Protein AF-M7BVD0-F1 (afdb_monomer)

pLDDT: mean 77.74, std 16.57, range [36.44, 95.94]

Foldseek 3Di:
DDDPPDDADALRKDKDKDAAAQPDQKDWDFDDDPPAWTPWTWIQGCHPPNDHQWIWIWIGHRNDIDDTDIHNPRPDDHGDMDIDIDDDPDDDDDQLQAFAQDPNDTAGAQRWAQPDQFSQKIWGTPSNSNYIDIDGDHADPQWGFDADPNGTDTHGNDDFDWDDDWAQWTADSVGDIDHDQDQAKDFRDWDPDPPPPDWTKTKIWGWHDPPDSPGIGTQKIWIQTPQKIWMDGPVDHPDIDIDRDPPPPPDDDDDDDD

Mean predicted aligned error: 16.85 Å

InterPro domains:
  IPR001079 Galectin, carbohydrate recognition domain [PF00337] (7-87)
  IPR001079 Galectin, carbohydrate recognition domain [PS51304] (1-142)
  IPR001079 Galectin, carbohydrate recognition domain [SM00276] (2-114)
  IPR001079 Galectin, carbohydrate recognition domain [SM00908] (4-234)
  IPR001079 Galectin, carbohydrate recognition domain [cd00070] (8-80)
  IPR001846 von Willebrand factor, type D domain [PF00094] (162-235)
  IPR001846 von Willebrand factor, type D domain [PS51233] (160-258)
  IPR013320 Concanavalin A-like lectin/glucanase domain superfamily [SSF49899] (5-83)
  IPR025615 TILa domain [PF12714] (99-155)
  IPR052424 Kielin/Chordin-like & BMP-binding Regulator [PTHR46698] (80-244)

Radius of gyration: 31.7 Å; Cα contacts (8 Å, |Δi|>4): 476; chains: 1; bounding box: 75×39×84 Å

Secondary structure (DSSP, 8-state):
----S----TT----EEEEPPTT-SB--EEEEETTTEEEEEEEEEEEETTEEEEEEEEEEETTEE-PPEEE------TTSEEEE----TTS---GGG--EEETTEEE-TT-EEESSTTS-EEEEEETTTTEEEEEE--PPTTEEEEEETTEEEEEES-----EE-STTEEE-TT--EEE----SEEEEEE-----TTSPPEEEEEEEEE-SSTT-EEEEEEEEEETTEEEEEESSSTT--EEEEPP-------PPPP-

Structure (mmCIF, N/CA/C/O backbone):
data_AF-M7BVD0-F1
#
_entry.id   AF-M7BVD0-F1
#
loop_
_atom_site.group_PDB
_atom_site.id
_atom_site.type_symbol
_atom_site.label_atom_id
_atom_site.label_alt_id
_atom_site.label_comp_id
_atom_site.label_asym_id
_atom_site.label_entity_id
_atom_site.label_seq_id
_atom_site.pdbx_PDB_ins_code
_atom_site.Cartn_x
_atom_site.Cartn_y
_atom_site.Cartn_z
_atom_site.occupancy
_atom_site.B_iso_or_equiv
_atom_site.auth_seq_id
_atom_site.auth_comp_id
_atom_site.auth_asym_id
_atom_site.auth_atom_id
_atom_site.pdbx_PDB_model_num
ATOM 1 N N . MET A 1 1 ? -22.684 4.299 37.739 1.00 50.03 1 MET A N 1
ATOM 2 C CA . MET A 1 1 ? -23.005 5.537 36.995 1.00 50.03 1 MET A CA 1
ATOM 3 C C . MET A 1 1 ? -23.770 5.135 35.745 1.00 50.03 1 MET A C 1
ATOM 5 O O . MET A 1 1 ? -23.318 4.219 35.076 1.00 50.03 1 MET A O 1
ATOM 9 N N . VAL A 1 2 ? -24.920 5.749 35.460 1.00 53.03 2 VAL A N 1
ATOM 10 C CA . VAL A 1 2 ? -25.692 5.487 34.233 1.00 53.03 2 VAL A CA 1
ATOM 11 C C . VAL A 1 2 ? -25.740 6.791 33.448 1.00 53.03 2 VAL A C 1
ATOM 13 O O . VAL A 1 2 ? -26.316 7.767 33.919 1.00 53.03 2 VAL A O 1
ATOM 16 N N . LEU A 1 3 ? -25.091 6.819 32.286 1.00 56.62 3 LEU A N 1
ATOM 17 C CA . LEU A 1 3 ? -25.140 7.951 31.363 1.00 56.62 3 LEU A CA 1
ATOM 18 C C . LEU A 1 3 ? -26.261 7.687 30.356 1.00 56.62 3 LEU A C 1
ATOM 20 O O . LEU A 1 3 ? -26.253 6.667 29.673 1.00 56.62 3 LEU A O 1
ATOM 24 N N . THR A 1 4 ? -27.237 8.588 30.282 1.00 52.66 4 THR A N 1
ATOM 25 C CA . THR A 1 4 ? -28.339 8.518 29.312 1.00 52.66 4 THR A CA 1
ATOM 26 C C . THR A 1 4 ? -28.227 9.682 28.329 1.00 52.66 4 THR A C 1
ATOM 28 O O . THR A 1 4 ? -27.672 10.725 28.666 1.00 52.66 4 THR A O 1
ATOM 31 N N . HIS A 1 5 ? -28.728 9.502 27.102 1.00 53.62 5 HIS A N 1
ATOM 32 C CA . HIS A 1 5 ? -28.742 10.534 26.050 1.00 53.62 5 HIS A CA 1
ATOM 33 C C . HIS A 1 5 ? -27.364 11.012 25.551 1.00 53.62 5 HIS A C 1
ATOM 35 O O . HIS A 1 5 ? -27.245 12.123 25.034 1.00 53.62 5 HIS A O 1
ATOM 41 N N . LEU A 1 6 ? -26.330 10.170 25.655 1.00 59.91 6 LEU A N 1
ATOM 42 C CA . LEU A 1 6 ? -25.025 10.444 25.056 1.00 59.91 6 LEU A CA 1
ATOM 43 C C . LEU A 1 6 ? -25.161 10.426 23.520 1.00 59.91 6 LEU A C 1
ATOM 45 O O . LEU A 1 6 ? -25.516 9.399 22.943 1.00 59.91 6 LEU A O 1
ATOM 49 N N . LYS A 1 7 ? -24.918 11.562 22.859 1.00 54.56 7 LYS A N 1
ATOM 50 C CA . LYS A 1 7 ? -24.787 11.627 21.397 1.00 54.56 7 LYS A CA 1
ATOM 51 C C . LYS A 1 7 ? -23.318 11.423 21.060 1.00 54.56 7 LYS A C 1
ATOM 53 O O . LYS A 1 7 ? -22.516 12.284 21.390 1.00 54.56 7 LYS A O 1
ATOM 58 N N . VAL A 1 8 ? -23.005 10.286 20.454 1.00 56.09 8 VAL A N 1
ATOM 59 C CA . VAL A 1 8 ? -21.649 9.896 20.057 1.00 56.09 8 VAL A CA 1
ATOM 60 C C . VAL A 1 8 ? -21.649 9.817 18.540 1.00 56.09 8 VAL A C 1
ATOM 62 O O . VAL A 1 8 ? -22.473 9.104 17.963 1.00 56.09 8 VAL A O 1
ATOM 65 N N . GLN A 1 9 ? -20.801 10.610 17.900 1.00 45.94 9 GLN A N 1
ATOM 66 C CA . GLN A 1 9 ? -20.593 10.579 16.454 1.00 45.94 9 GLN A CA 1
ATOM 67 C C . GLN A 1 9 ? -19.666 9.405 16.091 1.00 45.94 9 GLN A C 1
ATOM 69 O O . GLN A 1 9 ? -18.840 8.996 16.912 1.00 45.94 9 GLN A O 1
ATOM 74 N N . PRO A 1 10 ? -19.746 8.866 14.863 1.00 43.84 10 PRO A N 1
ATOM 75 C CA . PRO A 1 10 ? -18.725 7.951 14.356 1.00 43.84 10 PRO A CA 1
ATOM 76 C C . PRO A 1 10 ? -17.313 8.541 14.527 1.00 43.84 10 PRO A C 1
ATOM 78 O O . PRO A 1 10 ? -17.084 9.706 14.205 1.00 43.84 10 PRO A O 1
ATOM 81 N N . GLY A 1 11 ? -16.382 7.750 15.070 1.00 45.44 11 GLY A N 1
ATOM 82 C CA . GLY A 1 11 ? -15.005 8.173 15.364 1.00 45.44 11 GLY A CA 1
ATOM 83 C C . GLY A 1 11 ? -14.789 8.839 16.732 1.00 45.44 11 GLY A C 1
ATOM 84 O O . GLY A 1 11 ? -13.644 9.047 17.129 1.00 45.44 11 GLY A O 1
ATOM 85 N N . GLU A 1 12 ? -15.847 9.143 17.491 1.00 47.94 12 GLU A N 1
ATOM 86 C CA . GLU A 1 12 ? -15.714 9.611 18.875 1.00 47.94 12 GLU A CA 1
ATOM 87 C C . GLU A 1 12 ? -15.519 8.433 19.841 1.00 47.94 12 GLU A C 1
ATOM 89 O O . GLU A 1 12 ? -16.189 7.404 19.750 1.00 47.94 12 GLU A O 1
ATOM 94 N N . SER A 1 13 ? -14.606 8.590 20.804 1.00 52.94 13 SER A N 1
ATOM 95 C CA . SER A 1 13 ? -14.351 7.574 21.825 1.00 52.94 13 SER A CA 1
ATOM 96 C C . SER A 1 13 ? -15.097 7.887 23.118 1.00 52.94 13 SER A C 1
ATOM 98 O O . SER A 1 13 ? -15.116 9.016 23.610 1.00 52.94 13 SER A O 1
ATOM 100 N N . ILE A 1 14 ? -15.687 6.852 23.713 1.00 62.31 14 ILE A N 1
ATOM 101 C CA . ILE A 1 14 ? -16.220 6.920 25.071 1.00 62.31 14 ILE A CA 1
ATOM 102 C C . ILE A 1 14 ? -15.170 6.305 25.983 1.00 62.31 14 ILE A C 1
ATOM 104 O O . ILE A 1 14 ? -14.957 5.095 25.972 1.00 62.31 14 ILE A O 1
ATOM 108 N N . THR A 1 15 ? -14.506 7.148 26.769 1.00 60.41 15 THR A N 1
ATOM 109 C CA . THR A 1 15 ? -13.553 6.687 27.780 1.00 60.41 15 THR A CA 1
ATOM 110 C C . THR A 1 15 ? -14.260 6.564 29.120 1.00 60.41 15 THR A C 1
ATOM 112 O O . THR A 1 15 ? -14.748 7.553 29.670 1.00 60.41 15 THR A O 1
ATOM 115 N N . VAL A 1 16 ? -14.273 5.355 29.676 1.00 68.38 16 VAL A N 1
ATOM 116 C CA . VAL A 1 16 ? -14.745 5.118 31.041 1.00 68.38 16 VAL A CA 1
ATOM 117 C C . VAL A 1 16 ? -13.528 4.959 31.940 1.00 68.38 16 VAL A C 1
ATOM 119 O O . VAL A 1 16 ? -12.723 4.051 31.747 1.00 68.38 16 VAL A O 1
ATOM 122 N N . LYS A 1 17 ? -13.389 5.865 32.911 1.00 62.81 17 LYS A N 1
ATOM 123 C CA . LYS A 1 17 ? -12.382 5.776 33.972 1.00 62.81 17 LYS A CA 1
ATOM 124 C C . LYS A 1 17 ? -13.073 5.439 35.278 1.00 62.81 17 LYS A C 1
ATOM 126 O O . LYS A 1 17 ? -14.081 6.054 35.628 1.00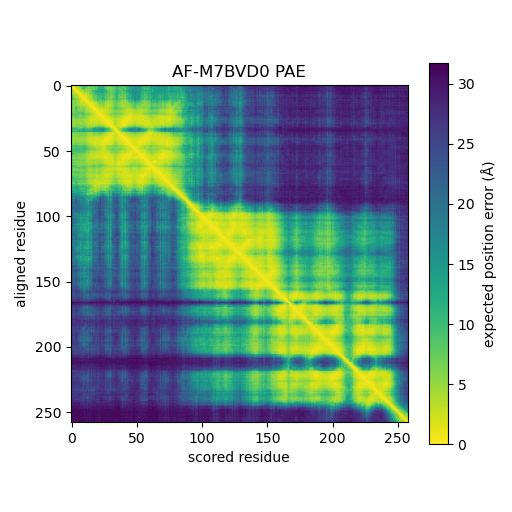 62.81 17 LYS A O 1
ATOM 131 N N . GLY A 1 18 ? -12.521 4.477 35.995 1.00 69.69 18 GLY A N 1
ATOM 132 C CA . GLY A 1 18 ? -13.020 4.093 37.301 1.00 69.69 18 GLY A CA 1
ATOM 133 C C . GLY A 1 18 ? -12.003 3.263 38.060 1.00 69.69 18 GLY A C 1
ATOM 134 O O . GLY A 1 18 ? -11.111 2.654 37.473 1.00 69.69 18 GLY A O 1
ATOM 135 N N . MET A 1 19 ? -12.173 3.238 39.376 1.00 74.19 19 MET A N 1
ATOM 136 C CA . MET A 1 19 ? -11.407 2.379 40.264 1.00 74.19 19 MET A CA 1
ATOM 137 C C . MET A 1 19 ? -12.165 1.071 40.462 1.00 74.19 19 MET A C 1
ATOM 139 O O . MET A 1 19 ? -13.349 1.077 40.813 1.00 74.19 19 MET A O 1
ATOM 143 N N . VAL A 1 20 ? -11.479 -0.050 40.263 1.00 80.38 20 VAL A N 1
ATOM 144 C CA . VAL A 1 20 ? -12.009 -1.356 40.657 1.00 80.38 20 VAL A CA 1
ATOM 145 C C . VAL A 1 20 ? -11.863 -1.489 42.171 1.00 80.38 20 VAL A C 1
ATOM 147 O O . VAL A 1 20 ? -10.761 -1.351 42.700 1.00 80.38 20 VAL A O 1
ATOM 150 N N . LEU A 1 21 ? -12.962 -1.766 42.874 1.00 79.50 21 LEU A N 1
ATOM 151 C CA . LEU A 1 21 ? -12.921 -2.002 44.320 1.00 79.50 21 LEU A CA 1
ATOM 152 C C . LEU A 1 21 ? -12.054 -3.229 44.651 1.00 79.50 21 LEU A C 1
ATOM 154 O O . LEU A 1 21 ? -12.018 -4.194 43.890 1.00 79.50 21 LEU A O 1
ATOM 158 N N . LEU A 1 22 ? -11.361 -3.190 45.791 1.00 83.81 22 LEU A N 1
ATOM 159 C CA . LEU A 1 22 ? -10.417 -4.231 46.232 1.00 83.81 22 LEU A CA 1
ATOM 160 C C . LEU A 1 22 ? -11.040 -5.633 46.334 1.00 83.81 22 LEU A C 1
ATOM 162 O O . LEU A 1 22 ? -10.359 -6.625 46.103 1.00 83.81 22 LEU A O 1
ATOM 166 N N . ASP A 1 23 ? -12.323 -5.708 46.667 1.00 89.12 23 ASP A N 1
ATOM 167 C CA . ASP A 1 23 ? -13.104 -6.931 46.860 1.00 89.12 23 ASP A CA 1
ATOM 168 C C . ASP A 1 23 ? -14.042 -7.243 45.681 1.00 89.12 23 ASP A C 1
ATOM 170 O O . ASP A 1 23 ? -14.873 -8.154 45.754 1.00 89.12 23 ASP A O 1
ATOM 174 N N . ALA A 1 24 ? -13.927 -6.498 44.577 1.00 87.19 24 ALA A N 1
ATOM 175 C CA . ALA A 1 24 ? -14.772 -6.699 43.413 1.00 87.19 24 ALA A CA 1
ATOM 176 C C . ALA A 1 24 ? -14.520 -8.076 42.783 1.00 87.19 24 ALA A C 1
ATOM 178 O O . ALA A 1 24 ? -13.441 -8.370 42.276 1.00 87.19 24 ALA A O 1
ATOM 179 N N . LYS A 1 25 ? -15.567 -8.903 42.732 1.00 90.88 25 LYS A N 1
ATOM 180 C CA . LYS A 1 25 ? -15.551 -10.185 42.005 1.00 90.88 25 LYS A CA 1
ATOM 181 C C . LYS A 1 25 ? -15.698 -10.012 40.495 1.00 90.88 25 LYS A C 1
ATOM 183 O O . LYS A 1 25 ? -15.227 -10.838 39.716 1.00 90.88 25 LYS A O 1
ATOM 188 N N . SER A 1 26 ? -16.343 -8.927 40.080 1.00 91.12 26 SER A N 1
ATOM 189 C CA . SER A 1 26 ? -16.525 -8.519 38.688 1.00 91.12 26 SER A CA 1
ATOM 190 C C . SER A 1 26 ? -17.018 -7.076 38.623 1.00 91.12 26 SER A C 1
ATOM 192 O O . SER A 1 26 ? -17.572 -6.573 39.602 1.00 91.12 26 SER A O 1
ATOM 194 N N . PHE A 1 27 ? -16.925 -6.444 37.458 1.00 88.50 27 PHE A N 1
ATOM 195 C CA . PHE A 1 27 ? -17.673 -5.221 37.151 1.00 88.50 27 PHE A CA 1
ATOM 196 C C . PHE A 1 27 ? -18.287 -5.317 35.758 1.00 88.50 27 PHE A C 1
ATOM 198 O O . PHE A 1 27 ? -17.900 -6.182 34.979 1.00 88.50 27 PHE A O 1
ATOM 205 N N . ALA A 1 28 ? -19.252 -4.454 35.443 1.00 87.81 28 ALA A N 1
ATOM 206 C CA . ALA A 1 28 ? -19.880 -4.429 34.130 1.00 87.81 28 ALA A CA 1
ATOM 207 C C . ALA A 1 28 ? -19.972 -3.010 33.567 1.00 87.81 28 ALA A C 1
ATOM 209 O O . ALA A 1 28 ? -20.326 -2.067 34.279 1.00 87.81 28 ALA A O 1
ATOM 210 N N . LEU A 1 29 ? -19.691 -2.888 32.273 1.00 82.38 29 LEU A N 1
ATOM 211 C CA . LEU A 1 29 ? -19.990 -1.724 31.457 1.00 82.38 29 LEU A CA 1
ATOM 212 C C . LEU A 1 29 ? -21.053 -2.119 30.430 1.00 82.38 29 LEU A C 1
ATOM 214 O O . LEU A 1 29 ? -20.827 -2.990 29.593 1.00 82.38 29 LEU A O 1
ATOM 218 N N . ASN A 1 30 ? -22.206 -1.460 30.502 1.00 82.50 30 ASN A N 1
ATOM 219 C CA . ASN A 1 30 ? -23.332 -1.716 29.611 1.00 82.50 30 ASN A CA 1
ATOM 220 C C . ASN A 1 30 ? -23.535 -0.525 28.680 1.00 82.50 30 ASN A C 1
ATOM 222 O O . ASN A 1 30 ? -23.663 0.609 29.147 1.00 82.50 30 ASN A O 1
ATOM 226 N N . MET A 1 31 ? -23.616 -0.791 27.381 1.00 77.69 31 MET A N 1
ATOM 227 C CA . MET A 1 31 ? -23.931 0.200 26.357 1.00 77.69 31 MET A CA 1
ATOM 228 C C . MET A 1 31 ? -25.169 -0.247 25.586 1.00 77.69 31 MET A C 1
ATOM 230 O O . MET A 1 31 ? -25.207 -1.344 25.032 1.00 77.69 31 MET A O 1
ATOM 234 N N . GLY A 1 32 ? -26.194 0.602 25.547 1.00 73.50 32 GLY A N 1
ATOM 235 C CA . GLY A 1 32 ? -27.438 0.310 24.841 1.00 73.50 32 GLY A CA 1
ATOM 236 C C . GLY A 1 32 ? -28.643 1.044 25.416 1.00 73.50 32 GLY A C 1
ATOM 237 O O . GLY A 1 32 ? -28.515 2.014 26.168 1.00 73.50 32 GLY A O 1
ATOM 238 N N . ARG A 1 33 ? -29.832 0.566 25.050 1.00 68.38 33 ARG A N 1
ATOM 239 C CA . ARG A 1 33 ? -31.115 1.054 25.543 1.00 68.38 33 ARG A CA 1
ATOM 240 C C . ARG A 1 33 ? -31.465 0.341 26.847 1.00 68.38 33 ARG A C 1
ATOM 242 O O . ARG A 1 33 ? -31.522 -0.883 26.917 1.00 68.38 33 ARG A O 1
ATOM 249 N N . ALA A 1 34 ? -31.737 1.121 27.890 1.00 61.69 34 ALA A N 1
ATOM 250 C CA . ALA A 1 34 ? -32.051 0.580 29.207 1.00 61.69 34 ALA A CA 1
ATOM 251 C C . ALA A 1 34 ? -33.184 -0.471 29.156 1.00 61.69 34 ALA A C 1
ATOM 253 O O . ALA A 1 34 ? -34.257 -0.219 28.608 1.00 61.69 34 ALA A O 1
ATOM 254 N N . GLY A 1 35 ? -32.931 -1.636 29.760 1.00 63.53 35 GLY A N 1
ATOM 255 C CA . GLY A 1 35 ? -33.940 -2.641 30.110 1.00 63.53 35 GLY A CA 1
ATOM 256 C C . GLY A 1 35 ? -34.413 -3.592 29.006 1.00 63.53 35 GLY A C 1
ATOM 257 O O . GLY A 1 35 ? -35.212 -4.466 29.315 1.00 63.53 35 GLY A O 1
ATOM 258 N N . SER A 1 36 ? -33.959 -3.455 27.756 1.00 70.81 36 SER A N 1
ATOM 259 C CA . SER A 1 36 ? -34.418 -4.334 26.658 1.00 70.81 36 SER A CA 1
ATOM 260 C C . SER A 1 36 ? -33.334 -4.689 25.647 1.00 70.81 36 SER A C 1
ATOM 262 O O . SER A 1 36 ? -33.244 -5.852 25.268 1.00 70.81 36 SER A O 1
ATOM 264 N N . ASP A 1 37 ? -32.485 -3.725 25.278 1.00 74.62 37 ASP A N 1
ATOM 265 C CA . ASP A 1 37 ? -31.482 -3.918 24.231 1.00 74.62 37 ASP A CA 1
ATOM 266 C C . ASP A 1 37 ? -30.114 -3.386 24.676 1.00 74.62 37 ASP A C 1
ATOM 268 O O . ASP A 1 37 ? -29.912 -2.177 24.807 1.00 74.62 37 ASP A O 1
ATOM 272 N N . LEU A 1 38 ? -29.148 -4.278 24.884 1.00 78.88 38 LEU A N 1
ATOM 273 C CA . LEU A 1 38 ? -27.749 -3.928 25.110 1.00 78.88 38 LEU A CA 1
ATOM 274 C C . LEU A 1 38 ? -26.945 -4.270 23.859 1.00 78.88 38 LEU A C 1
ATOM 276 O O . LEU A 1 38 ? -26.795 -5.437 23.509 1.00 78.88 38 LEU A O 1
ATOM 280 N N . ALA A 1 39 ? -26.380 -3.246 23.222 1.00 76.81 39 ALA A N 1
ATOM 281 C CA . ALA A 1 39 ? -25.427 -3.436 22.135 1.00 76.81 39 ALA A CA 1
ATOM 282 C C . ALA A 1 39 ? -24.107 -4.033 22.651 1.00 76.81 39 ALA A C 1
ATOM 284 O O . ALA A 1 39 ? -23.449 -4.781 21.937 1.00 76.81 39 ALA A O 1
ATOM 285 N N . LEU A 1 40 ? -23.740 -3.723 23.900 1.00 78.31 40 LEU A N 1
ATOM 286 C CA . LEU A 1 40 ? -22.603 -4.324 24.586 1.00 78.31 40 LEU A CA 1
ATOM 287 C C . LEU A 1 40 ? -22.888 -4.493 26.080 1.00 78.31 40 LEU A C 1
ATOM 289 O O . LEU A 1 40 ? -23.247 -3.542 26.777 1.00 78.31 40 LEU A O 1
ATOM 293 N N . HIS A 1 41 ? -22.612 -5.689 26.575 1.00 84.69 41 HIS A N 1
ATOM 294 C CA . HIS A 1 41 ? -22.375 -6.018 27.969 1.00 84.69 41 HIS A CA 1
ATOM 295 C C . HIS A 1 41 ? -20.921 -6.472 28.108 1.00 84.69 41 HIS A C 1
ATOM 297 O O . HIS A 1 41 ? -20.568 -7.567 27.679 1.00 84.69 41 HIS A O 1
ATOM 303 N N . PHE A 1 42 ? -20.074 -5.619 28.676 1.00 86.31 42 PHE A N 1
ATOM 304 C CA . PHE A 1 42 ? -18.669 -5.911 28.945 1.00 86.31 42 PHE A CA 1
ATOM 305 C C . PHE A 1 42 ? -18.502 -6.200 30.431 1.00 86.31 42 PHE A C 1
ATOM 307 O O . PHE A 1 42 ? -18.662 -5.301 31.256 1.00 86.31 42 PHE A O 1
ATOM 314 N N . ASN A 1 43 ? -18.199 -7.444 30.783 1.00 90.06 43 ASN A N 1
ATOM 315 C CA . ASN A 1 43 ? -18.158 -7.919 32.158 1.00 90.06 43 ASN A CA 1
ATOM 316 C C . ASN A 1 43 ? -16.849 -8.658 32.475 1.00 90.06 43 ASN A C 1
ATOM 318 O O . ASN A 1 43 ? -16.783 -9.883 32.367 1.00 90.06 43 ASN A O 1
ATOM 322 N N . PRO A 1 44 ? -15.800 -7.938 32.905 1.00 88.94 44 PRO A N 1
ATOM 323 C CA . PRO A 1 44 ? -14.612 -8.552 33.479 1.00 88.94 44 PRO A CA 1
ATOM 324 C C . PRO A 1 44 ? -14.932 -9.253 34.798 1.00 88.94 44 PRO A C 1
ATOM 326 O O . PRO A 1 44 ? -15.462 -8.644 35.733 1.00 88.94 44 PRO A O 1
ATOM 329 N N . ARG A 1 45 ? -14.587 -10.539 34.874 1.00 92.38 45 ARG A N 1
ATOM 330 C CA . ARG A 1 45 ? -14.750 -11.409 36.040 1.00 92.38 45 ARG A CA 1
ATOM 331 C C . ARG A 1 45 ? -13.370 -11.727 36.618 1.00 92.38 45 ARG A C 1
ATOM 333 O O . ARG A 1 45 ? -12.556 -12.384 35.974 1.00 92.38 45 ARG A O 1
ATOM 340 N N . PHE A 1 46 ? -13.112 -11.251 37.836 1.00 91.06 46 PHE A N 1
ATOM 341 C CA . PHE A 1 46 ? -11.914 -11.612 38.598 1.00 91.06 46 PHE A CA 1
ATOM 342 C C . PHE A 1 46 ? -12.058 -13.050 39.092 1.00 91.06 46 PHE A C 1
ATOM 344 O O . PHE A 1 46 ? -11.249 -13.897 38.727 1.00 91.06 46 PHE A O 1
ATOM 351 N N . GLU A 1 47 ? -13.136 -13.310 39.838 1.00 91.31 47 GLU A N 1
ATOM 352 C CA . GLU A 1 47 ? -13.568 -14.627 40.318 1.00 91.31 47 GLU A CA 1
ATOM 353 C C . GLU A 1 47 ? -15.092 -14.610 40.514 1.00 91.31 47 GLU A C 1
ATOM 355 O O . GLU A 1 47 ? -15.605 -14.243 41.576 1.00 91.31 47 GLU A O 1
ATOM 360 N N . SER A 1 48 ? -15.846 -14.948 39.470 1.00 89.81 48 SER A N 1
ATOM 361 C CA . SER A 1 48 ? -17.311 -14.884 39.499 1.00 89.81 48 SER A CA 1
ATOM 362 C C . SER A 1 48 ? -17.925 -15.935 38.584 1.00 89.81 48 SER A C 1
ATOM 364 O O . SER A 1 48 ? -17.400 -16.195 37.510 1.00 89.81 48 SER A O 1
ATOM 366 N N . HIS A 1 49 ? -19.039 -16.545 39.000 1.00 85.31 49 HIS A N 1
ATOM 367 C CA . HIS A 1 49 ? -19.758 -17.570 38.223 1.00 85.31 49 HIS A CA 1
ATOM 368 C C . HIS A 1 49 ? -18.901 -18.769 37.760 1.00 85.31 49 HIS A C 1
ATOM 370 O O . HIS A 1 49 ? -19.225 -19.412 36.769 1.00 85.31 49 HIS A O 1
ATOM 376 N N . GLY A 1 50 ? -17.825 -19.092 38.488 1.00 89.62 50 GLY A N 1
ATOM 377 C CA . GLY A 1 50 ? -16.883 -20.156 38.115 1.00 89.62 50 GLY A CA 1
ATOM 378 C C . GLY A 1 50 ? -15.810 -19.725 37.111 1.00 89.62 50 GLY A C 1
ATOM 379 O O . GLY A 1 50 ? -14.915 -20.510 36.816 1.00 89.62 50 GLY A O 1
ATOM 380 N N . ASP A 1 51 ? -15.861 -18.481 36.637 1.00 91.12 51 ASP A N 1
ATOM 381 C CA . ASP A 1 51 ? -14.829 -17.890 35.800 1.00 91.12 51 ASP A CA 1
ATOM 382 C C . ASP A 1 51 ? -13.760 -17.196 36.649 1.00 91.12 51 ASP A C 1
ATOM 384 O O . ASP A 1 51 ? -14.070 -16.489 37.614 1.00 91.12 51 ASP A O 1
ATOM 388 N N . THR A 1 52 ? -12.502 -17.341 36.236 1.00 92.44 52 THR A N 1
ATOM 389 C CA . THR A 1 52 ? -11.349 -16.686 36.859 1.00 92.44 52 THR A CA 1
ATOM 390 C C . THR A 1 52 ? -10.573 -15.914 35.806 1.00 92.44 52 THR A C 1
ATOM 392 O O . THR A 1 52 ? -10.153 -16.495 34.808 1.00 92.44 52 THR A O 1
ATOM 395 N N . ARG A 1 53 ? -10.363 -14.615 36.051 1.00 90.31 53 ARG A N 1
ATOM 396 C CA . ARG A 1 53 ? -9.616 -13.693 35.180 1.00 90.31 53 ARG A CA 1
ATOM 397 C C . ARG A 1 53 ? -10.012 -13.809 33.706 1.00 90.31 53 ARG A C 1
ATOM 399 O O . ARG A 1 53 ? -9.172 -14.075 32.852 1.00 90.31 53 ARG A O 1
ATOM 406 N N . ILE A 1 54 ? -11.291 -13.593 33.420 1.00 88.12 54 ILE A N 1
ATOM 407 C CA . ILE A 1 54 ? -11.804 -13.592 32.050 1.00 88.12 54 ILE A CA 1
ATOM 408 C C . ILE A 1 54 ? -12.708 -12.393 31.819 1.00 88.12 54 ILE A C 1
ATOM 410 O O . ILE A 1 54 ? -13.419 -11.940 32.719 1.00 88.12 54 ILE A O 1
ATOM 414 N N . ILE A 1 55 ? -12.685 -11.869 30.605 1.00 87.69 55 ILE A N 1
ATOM 415 C CA . ILE A 1 55 ? -13.627 -10.848 30.173 1.00 87.69 55 ILE A CA 1
ATOM 416 C C . ILE A 1 55 ? -14.753 -11.540 29.419 1.00 87.69 55 ILE A C 1
ATOM 418 O O . ILE A 1 55 ? -14.503 -12.280 28.468 1.00 87.69 55 ILE A O 1
ATOM 422 N N . ILE A 1 56 ? -15.990 -11.277 29.838 1.00 88.38 56 ILE A N 1
ATOM 423 C CA . ILE A 1 56 ? -17.181 -11.698 29.108 1.00 88.38 56 ILE A CA 1
ATOM 424 C C . ILE A 1 56 ? -17.730 -10.512 28.324 1.00 88.38 56 ILE A C 1
ATOM 426 O O . ILE A 1 56 ? -18.093 -9.495 28.913 1.00 88.38 56 ILE A O 1
ATOM 430 N N . CYS A 1 57 ? -17.799 -10.649 27.004 1.00 84.69 57 CYS A N 1
ATOM 431 C CA . CYS A 1 57 ? -18.545 -9.746 26.135 1.00 84.69 57 CYS A CA 1
ATOM 432 C C . CYS A 1 57 ? -19.855 -10.439 25.726 1.00 84.69 57 CYS A C 1
ATOM 434 O O . CYS A 1 57 ? -19.832 -11.599 25.317 1.00 84.69 57 CYS A O 1
ATOM 436 N N . ASN A 1 58 ? -20.992 -9.749 25.811 1.00 85.00 58 ASN A N 1
ATOM 437 C CA . ASN A 1 58 ? -22.268 -10.246 25.284 1.00 85.00 58 ASN A CA 1
ATOM 438 C C . ASN A 1 58 ? -23.138 -9.092 24.744 1.00 85.00 58 ASN A C 1
ATOM 440 O O . ASN A 1 58 ? -22.843 -7.922 24.992 1.00 85.00 58 ASN A O 1
ATOM 444 N N . SER A 1 59 ? -24.217 -9.408 24.035 1.00 83.88 59 SER A N 1
ATOM 445 C CA . SER A 1 59 ? -25.287 -8.493 23.636 1.00 83.88 59 SER A CA 1
ATOM 446 C C . SER A 1 59 ? -26.637 -8.981 24.179 1.00 83.88 59 SER A C 1
ATOM 448 O O . SER A 1 59 ? -26.816 -10.159 24.483 1.00 83.88 59 SER A O 1
ATOM 450 N N . LEU A 1 60 ? -27.585 -8.061 24.352 1.00 81.62 60 LEU A N 1
ATOM 451 C CA . LEU A 1 60 ? -28.964 -8.351 24.750 1.00 81.62 60 LEU A CA 1
ATOM 452 C C . LEU A 1 60 ? -29.881 -7.757 23.684 1.00 81.62 60 LEU A C 1
ATOM 454 O O . LEU A 1 60 ? -29.784 -6.560 23.422 1.00 81.62 60 LEU A O 1
ATOM 458 N N . GLN A 1 61 ? -30.764 -8.548 23.085 1.00 82.81 61 GLN A N 1
ATOM 459 C CA . GLN A 1 61 ? -31.712 -8.066 22.082 1.00 82.81 61 GLN A CA 1
ATOM 460 C C . GLN A 1 61 ? -33.108 -8.596 2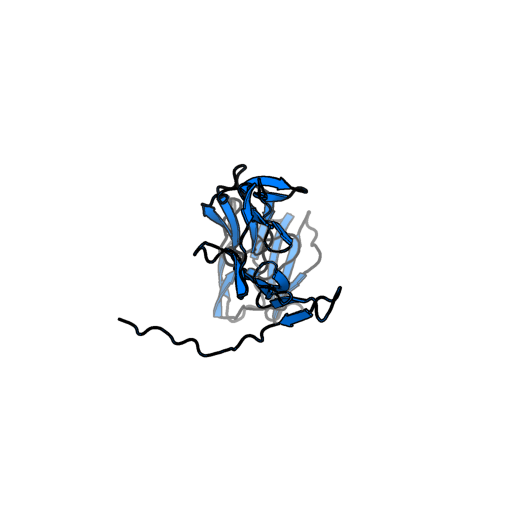2.393 1.00 82.81 61 GLN A C 1
ATOM 462 O O . GLN A 1 61 ? -33.298 -9.793 22.583 1.00 82.81 61 GLN A O 1
ATOM 467 N N . GLY A 1 62 ? -34.093 -7.703 22.499 1.00 82.38 62 GLY A N 1
ATOM 468 C CA . GLY A 1 62 ? -35.465 -8.081 22.840 1.00 82.38 62 GLY A CA 1
ATOM 469 C C . GLY A 1 62 ? -35.602 -8.755 24.211 1.00 82.38 62 GLY A C 1
ATOM 470 O O . GLY A 1 62 ? -36.561 -9.487 24.433 1.00 82.38 62 GLY A O 1
ATOM 471 N N . GLY A 1 63 ? -34.657 -8.518 25.130 1.00 83.75 63 GLY A N 1
ATOM 472 C CA . GLY A 1 63 ? -34.599 -9.174 26.439 1.00 83.75 63 GLY A CA 1
ATOM 473 C C . GLY A 1 63 ? -33.921 -10.551 26.460 1.00 83.75 63 GLY A C 1
ATOM 474 O O . GLY A 1 63 ? -33.831 -11.143 27.535 1.00 83.75 63 GLY A O 1
ATOM 475 N N . GLU A 1 64 ? -33.405 -11.039 25.330 1.00 86.44 64 GLU A N 1
ATOM 476 C CA . GLU A 1 64 ? -32.653 -12.295 25.244 1.00 86.44 64 GLU A CA 1
ATOM 477 C C . GLU A 1 64 ? -31.152 -12.037 25.091 1.00 86.44 64 GLU A C 1
ATOM 479 O O . GLU A 1 64 ? -30.727 -11.152 24.346 1.00 86.44 64 GLU A O 1
ATOM 484 N N . TRP A 1 65 ? -30.341 -12.793 25.833 1.00 87.06 65 TRP A N 1
ATOM 485 C CA . TRP A 1 65 ? -28.882 -12.710 25.769 1.00 87.06 65 TRP A CA 1
ATOM 486 C C . TRP A 1 65 ? -28.348 -13.481 24.562 1.00 87.06 65 TRP A C 1
ATOM 488 O O . TRP A 1 65 ? -28.785 -14.600 24.297 1.00 87.06 65 TRP A O 1
ATOM 498 N N . GLY A 1 66 ? -27.375 -12.893 23.870 1.00 82.50 66 GLY A N 1
ATOM 499 C CA . GLY A 1 66 ? -26.621 -13.546 22.808 1.00 82.50 66 GLY A CA 1
ATOM 500 C C . GLY A 1 66 ? -25.589 -14.553 23.327 1.00 82.50 66 GLY A C 1
ATOM 501 O O . GLY A 1 66 ? -25.512 -14.867 24.521 1.00 82.50 66 GLY A O 1
ATOM 502 N N . GLU A 1 67 ? -24.777 -15.065 22.402 1.00 84.06 67 GLU A N 1
ATOM 503 C CA . GLU A 1 67 ? -23.657 -15.953 22.714 1.00 84.06 67 GLU A CA 1
ATOM 504 C C . GLU A 1 67 ? -22.560 -15.201 23.489 1.00 84.06 67 GLU A C 1
ATOM 506 O O . GLU A 1 67 ? -22.088 -14.145 23.063 1.00 84.06 67 GLU A O 1
ATOM 511 N N . GLU A 1 68 ? -22.130 -15.756 24.628 1.00 87.62 68 GLU A N 1
ATOM 512 C CA . GLU A 1 68 ? -21.035 -15.181 25.412 1.00 87.62 68 GLU A CA 1
ATOM 513 C C . GLU A 1 68 ? -19.696 -15.337 24.687 1.00 87.62 68 GLU A C 1
ATOM 515 O O . GLU A 1 68 ? -19.250 -16.445 24.386 1.00 87.62 68 GLU A O 1
ATOM 520 N N . GLN A 1 6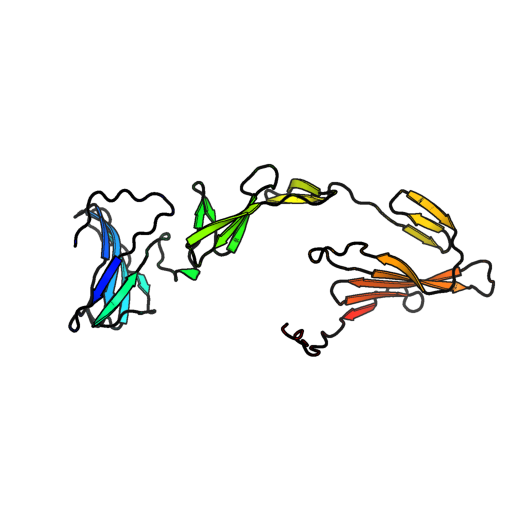9 ? -18.987 -14.225 24.525 1.00 81.06 69 GLN A N 1
ATOM 521 C CA . GLN A 1 69 ? -17.597 -14.228 24.095 1.00 81.06 69 GLN A CA 1
ATOM 522 C C . GLN A 1 69 ? -16.659 -14.091 25.277 1.00 81.06 69 GLN A C 1
ATOM 524 O O . GLN A 1 69 ? -16.906 -13.321 26.204 1.00 81.06 69 GLN A O 1
ATOM 529 N N . ARG A 1 70 ? -15.565 -14.846 25.219 1.00 86.44 70 ARG A N 1
ATOM 530 C CA . ARG A 1 70 ? -14.625 -15.041 26.318 1.00 86.44 70 ARG A CA 1
ATOM 531 C C . ARG A 1 70 ? -13.240 -14.581 25.886 1.00 86.44 70 ARG A C 1
ATOM 533 O O . ARG A 1 70 ? -12.638 -15.211 25.022 1.00 86.44 70 ARG A O 1
ATOM 540 N N . GLU A 1 71 ? -12.752 -13.507 26.495 1.00 82.75 71 GLU A N 1
ATOM 541 C CA . GLU A 1 71 ? -11.421 -12.947 26.241 1.00 82.75 71 GLU A CA 1
ATOM 542 C C . GLU A 1 71 ? -10.500 -13.223 27.449 1.00 82.75 71 GLU A C 1
ATOM 544 O O . GLU A 1 71 ? -10.784 -12.743 28.556 1.00 82.75 71 GLU A O 1
ATOM 549 N N . PRO A 1 72 ? -9.444 -14.043 27.277 1.00 82.00 72 PRO A N 1
ATOM 550 C CA . PRO A 1 72 ? -8.500 -14.371 28.345 1.00 82.00 72 PRO A CA 1
ATOM 551 C C . PRO A 1 72 ? -7.490 -13.257 28.668 1.00 82.00 72 PRO A C 1
ATOM 553 O O . PRO A 1 72 ? -6.886 -13.303 29.742 1.00 82.00 72 PRO A O 1
ATOM 556 N N . ASP A 1 73 ? -7.275 -12.274 27.787 1.00 80.19 73 ASP A N 1
ATOM 557 C CA . ASP A 1 73 ? -6.423 -11.123 28.088 1.00 80.19 73 ASP A CA 1
ATOM 558 C C . ASP A 1 73 ? -7.108 -10.209 29.116 1.00 80.19 73 ASP A C 1
ATOM 560 O O . ASP A 1 73 ? -8.035 -9.456 28.815 1.00 80.19 73 ASP A O 1
ATOM 564 N N . PHE A 1 74 ? -6.678 -10.325 30.375 1.00 83.56 74 PHE A N 1
ATOM 565 C CA . PHE A 1 74 ? -7.319 -9.699 31.530 1.00 83.56 74 PHE A CA 1
ATOM 566 C C . PHE A 1 74 ? -6.408 -8.628 32.163 1.00 83.56 74 PHE A C 1
ATOM 568 O O . PHE A 1 74 ? -5.660 -8.933 33.105 1.00 83.56 74 PHE A O 1
ATOM 575 N N . PRO A 1 75 ? -6.473 -7.364 31.699 1.00 82.50 75 PRO A N 1
ATOM 576 C CA . PRO A 1 75 ? -5.595 -6.282 32.148 1.00 82.50 75 PRO A CA 1
ATOM 577 C C . PRO A 1 75 ? -6.059 -5.594 33.446 1.00 82.50 75 PRO A C 1
ATOM 579 O O . PRO A 1 75 ? -5.452 -4.613 33.871 1.00 82.50 75 PRO A O 1
ATOM 582 N N . PHE A 1 76 ? -7.124 -6.072 34.097 1.00 83.06 76 PHE A N 1
ATOM 583 C CA . PHE A 1 76 ? -7.688 -5.428 35.288 1.00 83.06 76 PHE A CA 1
ATOM 584 C C . PHE A 1 76 ? -7.086 -5.964 36.588 1.00 83.06 76 PHE A C 1
ATOM 586 O O . PHE A 1 76 ? -6.843 -7.165 36.740 1.00 83.06 76 PHE A O 1
ATOM 593 N N . GLN A 1 77 ? -6.904 -5.073 37.564 1.00 82.31 77 GLN A N 1
ATOM 594 C CA . GLN A 1 77 ? -6.461 -5.417 38.916 1.00 82.31 77 GLN A CA 1
ATOM 595 C C . GLN A 1 77 ? -7.323 -4.686 39.959 1.00 82.31 77 GLN A C 1
ATOM 597 O O . GLN A 1 77 ? -7.591 -3.493 39.783 1.00 82.31 77 GLN A O 1
ATOM 602 N N . PRO A 1 78 ? -7.756 -5.357 41.044 1.00 78.50 78 PRO A N 1
ATOM 603 C CA . PRO A 1 78 ? -8.433 -4.684 42.148 1.00 78.50 78 PRO A CA 1
ATOM 604 C C . PRO A 1 78 ? -7.553 -3.578 42.747 1.00 78.50 78 PRO A C 1
ATOM 606 O O . PRO A 1 78 ? -6.359 -3.774 42.965 1.00 78.50 78 PRO A O 1
ATOM 609 N N . GLY A 1 79 ? -8.134 -2.405 43.002 1.00 71.38 79 GLY A N 1
ATOM 610 C CA . GLY A 1 79 ? -7.425 -1.244 43.550 1.00 71.38 79 GLY A CA 1
ATOM 611 C C . GLY A 1 79 ? -6.572 -0.452 42.549 1.00 71.38 79 GLY A C 1
ATOM 612 O O . GLY A 1 79 ? -5.842 0.440 42.974 1.00 71.38 79 GLY A O 1
ATOM 613 N N . GLN A 1 80 ? -6.644 -0.750 41.247 1.00 73.62 80 GLN A N 1
ATOM 614 C CA . GLN A 1 80 ? -5.986 0.019 40.180 1.00 73.62 80 GLN A CA 1
ATOM 615 C C . GLN A 1 80 ? -7.016 0.736 39.293 1.00 73.62 80 GLN A C 1
ATOM 617 O O . GLN A 1 80 ? -8.186 0.340 39.221 1.00 73.62 80 GLN A O 1
ATOM 622 N N . ASP A 1 81 ? -6.567 1.789 38.605 1.00 66.69 81 ASP A N 1
ATOM 623 C CA . ASP A 1 81 ? -7.369 2.475 37.592 1.00 66.69 81 ASP A CA 1
ATOM 624 C C . ASP A 1 81 ? -7.592 1.553 36.389 1.00 66.69 81 ASP A C 1
ATOM 626 O O . ASP A 1 81 ? -6.646 1.073 35.763 1.00 66.69 81 ASP A O 1
ATOM 630 N N . ALA A 1 82 ? -8.858 1.336 36.042 1.00 60.22 82 ALA A N 1
ATOM 631 C CA . ALA A 1 82 ? -9.247 0.643 34.824 1.00 60.22 82 ALA A CA 1
ATOM 632 C C . ALA A 1 82 ? -9.572 1.671 33.732 1.00 60.22 82 ALA A C 1
ATOM 634 O O . ALA A 1 82 ? -10.389 2.575 33.937 1.00 60.22 82 ALA A O 1
ATOM 635 N N . GLN A 1 83 ? -8.941 1.523 32.566 1.00 56.12 83 GLN A N 1
ATOM 636 C CA . GLN A 1 83 ? -9.281 2.260 31.349 1.00 56.12 83 GLN A CA 1
ATOM 637 C C . GLN A 1 83 ? -9.782 1.272 30.295 1.00 56.12 83 GLN A C 1
ATOM 639 O O . GLN A 1 83 ? -9.175 0.222 30.093 1.00 56.12 83 GLN A O 1
ATOM 644 N N . GLY A 1 84 ? -10.893 1.603 29.639 1.00 52.53 84 GLY A N 1
ATOM 645 C CA . GLY A 1 84 ? -11.461 0.802 28.559 1.00 52.53 84 GLY A CA 1
ATOM 646 C C . GLY A 1 84 ? -12.138 1.674 27.506 1.00 52.53 84 GLY A C 1
ATOM 647 O O . GLY A 1 84 ? -12.781 2.673 27.843 1.00 52.53 84 GLY A O 1
ATOM 648 N N . SER A 1 85 ? -11.991 1.264 26.246 1.00 45.66 85 SER A N 1
ATOM 649 C CA . SER A 1 85 ? -12.586 1.873 25.051 1.00 45.66 85 SER A CA 1
ATOM 650 C C . SER A 1 85 ? -13.194 0.750 24.206 1.00 45.66 85 SER A C 1
ATOM 652 O O . SER A 1 85 ? -12.596 -0.318 24.101 1.00 45.66 85 SER A O 1
ATOM 654 N N . VAL A 1 86 ? -14.366 0.965 23.609 1.00 44.34 86 VAL A N 1
ATOM 655 C CA . VAL A 1 86 ? -15.105 -0.062 22.851 1.00 44.34 86 VAL A CA 1
ATOM 656 C C . VAL A 1 86 ? -15.385 0.443 21.439 1.00 44.34 86 VAL A C 1
ATOM 658 O O . VAL A 1 86 ? -15.990 1.508 21.345 1.00 44.34 86 VAL A O 1
ATOM 661 N N . LEU A 1 87 ? -15.030 -0.334 20.395 1.00 43.03 87 LEU A N 1
ATOM 662 C CA . LEU A 1 87 ? -15.885 -0.645 19.222 1.00 43.03 87 LEU A CA 1
ATOM 663 C C . LEU A 1 87 ? -15.190 -1.586 18.203 1.00 43.03 87 LEU A C 1
ATOM 665 O O . LEU A 1 87 ? -14.111 -1.256 17.723 1.00 43.03 87 LEU A O 1
ATOM 669 N N . SER A 1 88 ? -15.837 -2.701 17.819 1.00 38.22 88 SER A N 1
ATOM 670 C CA . SER A 1 88 ? -15.986 -3.193 16.425 1.00 38.22 88 SER A CA 1
ATOM 671 C C . SER A 1 88 ? -16.794 -4.508 16.387 1.00 38.22 88 SER A C 1
ATOM 673 O O . SER A 1 88 ? -16.706 -5.317 17.303 1.00 38.22 88 SER A O 1
ATOM 675 N N . ALA A 1 89 ? -17.581 -4.673 15.318 1.00 41.38 89 ALA A N 1
ATOM 676 C CA . ALA A 1 89 ? -18.591 -5.700 15.031 1.00 41.38 89 ALA A CA 1
ATOM 677 C C . ALA A 1 89 ? -18.326 -7.121 15.568 1.00 41.38 89 ALA A C 1
ATOM 679 O O . ALA A 1 89 ? -17.276 -7.702 15.307 1.00 41.38 89 ALA A O 1
ATOM 680 N N . ASP A 1 90 ? -19.340 -7.668 16.248 1.00 43.00 90 ASP A N 1
ATOM 681 C CA . ASP A 1 90 ? -19.615 -9.066 16.616 1.00 43.00 90 ASP A CA 1
ATOM 682 C C . ASP A 1 90 ? -18.483 -9.927 17.198 1.00 43.00 90 ASP A C 1
ATOM 684 O O . ASP A 1 90 ? -18.745 -11.088 17.490 1.00 43.00 90 ASP A O 1
ATOM 688 N N . LYS A 1 91 ? -17.261 -9.417 17.407 1.00 40.50 91 LYS A N 1
ATOM 689 C CA . LYS A 1 91 ? -16.146 -10.077 18.105 1.00 40.50 91 LYS A CA 1
ATOM 690 C C . LYS A 1 91 ? -15.258 -9.069 18.835 1.00 40.50 91 LYS A C 1
ATOM 692 O O . LYS A 1 91 ? -14.731 -8.148 18.217 1.00 40.50 91 LYS A O 1
ATOM 697 N N . CYS A 1 92 ? -15.041 -9.284 20.133 1.00 49.94 92 CYS A N 1
ATOM 698 C CA . CYS A 1 92 ? -14.047 -8.537 20.912 1.00 49.94 92 CYS A CA 1
ATOM 699 C C . CYS A 1 92 ? -12.631 -8.851 20.366 1.00 49.94 92 CYS A C 1
ATOM 701 O O . CYS A 1 92 ? -12.222 -10.009 20.331 1.00 49.94 92 CYS A O 1
ATOM 703 N N . VAL A 1 93 ? -11.907 -7.831 19.885 1.00 51.94 93 VAL A N 1
ATOM 704 C CA . VAL A 1 93 ? -10.518 -7.928 19.390 1.00 51.94 93 VAL A CA 1
ATOM 705 C C . VAL A 1 93 ? -9.633 -6.884 20.087 1.00 51.94 93 VAL A C 1
ATOM 707 O O . VAL A 1 93 ? -10.148 -5.837 20.490 1.00 51.94 93 VAL A O 1
ATOM 710 N N . PRO A 1 94 ? -8.314 -7.124 20.240 1.00 53.34 94 PRO A N 1
ATOM 711 C CA . PRO A 1 94 ? -7.396 -6.150 20.833 1.00 53.34 94 PRO A CA 1
ATOM 712 C C . PRO A 1 94 ? -7.443 -4.796 20.110 1.00 53.34 94 PRO A C 1
ATOM 714 O O . PRO A 1 94 ?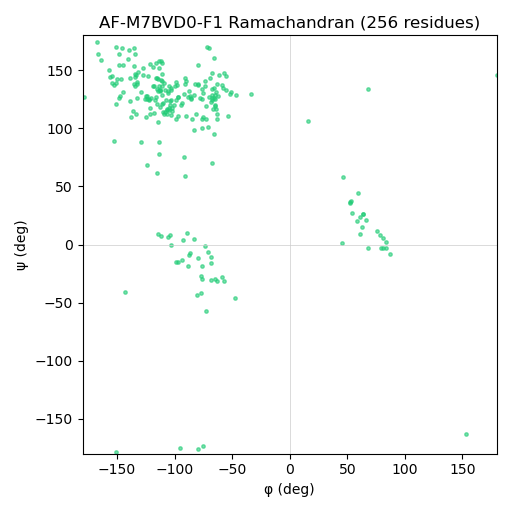 -7.548 -4.767 18.887 1.00 53.34 94 PRO A O 1
ATOM 717 N N . LEU A 1 95 ? -7.281 -3.684 20.841 1.00 49.31 95 LEU A N 1
ATOM 718 C CA . LEU A 1 95 ? -7.342 -2.304 20.312 1.00 49.31 95 LEU A CA 1
ATOM 719 C C . LEU A 1 95 ? -6.508 -2.101 19.033 1.00 49.31 95 LEU A C 1
ATOM 721 O O . LEU A 1 95 ? -7.012 -1.578 18.048 1.00 49.31 95 LEU A O 1
ATOM 725 N N . GLY A 1 96 ? -5.266 -2.599 19.005 1.00 53.97 96 GLY A N 1
ATOM 726 C CA . GLY A 1 96 ? -4.387 -2.496 17.829 1.00 53.97 96 GLY A CA 1
ATOM 727 C C . GLY A 1 96 ? -4.796 -3.367 16.631 1.00 53.97 96 GLY A C 1
ATOM 728 O O . GLY A 1 96 ? -4.186 -3.268 15.567 1.00 53.97 96 GLY A O 1
ATOM 729 N N . SER A 1 97 ? -5.804 -4.224 16.800 1.00 61.78 97 SER A N 1
ATOM 730 C CA . SER A 1 97 ? -6.391 -5.087 15.767 1.00 61.78 97 SER A CA 1
ATOM 731 C C . SER A 1 97 ? -7.734 -4.556 15.246 1.00 61.78 97 SER A C 1
ATOM 733 O O . SER A 1 97 ? -8.317 -5.174 14.354 1.00 61.78 97 SER A O 1
ATOM 735 N N . CYS A 1 98 ? -8.220 -3.421 15.763 1.00 67.12 98 CYS A N 1
ATOM 736 C CA . CYS A 1 98 ? -9.411 -2.748 15.250 1.00 67.12 98 CYS A CA 1
ATOM 737 C C . CYS A 1 98 ? -9.093 -1.918 13.997 1.00 67.12 98 CYS A C 1
ATOM 739 O O . CYS A 1 98 ? -8.079 -1.223 13.929 1.00 67.12 98 CYS A O 1
ATOM 741 N N . GLY A 1 99 ? -9.977 -1.994 13.001 1.00 74.75 99 GLY A N 1
ATOM 742 C CA . GLY A 1 99 ? -9.992 -1.100 11.843 1.00 74.75 99 GLY A CA 1
ATOM 743 C C . GLY A 1 99 ? -10.639 0.258 12.136 1.00 74.75 99 GLY A C 1
ATOM 744 O O . GLY A 1 99 ? -11.045 0.539 13.262 1.00 74.75 99 GLY A O 1
ATOM 745 N N . CYS A 1 100 ? -10.757 1.087 11.103 1.00 79.25 100 CYS A N 1
ATOM 746 C CA . CYS A 1 100 ? -11.245 2.460 11.177 1.00 79.25 100 CYS A CA 1
ATOM 747 C C . CYS A 1 100 ? -12.519 2.611 10.344 1.00 79.25 100 CYS A C 1
ATOM 749 O O . CYS A 1 100 ? -12.565 2.139 9.208 1.00 79.25 100 CYS A O 1
ATOM 751 N N . ASP A 1 101 ? -13.528 3.304 10.873 1.00 76.31 101 ASP A N 1
ATOM 752 C CA . ASP A 1 101 ? -14.643 3.797 10.058 1.00 76.31 101 ASP A CA 1
ATOM 753 C C . ASP A 1 101 ? -14.288 5.167 9.480 1.00 76.31 101 ASP A C 1
ATOM 755 O O . ASP A 1 101 ? -13.795 6.048 10.190 1.00 76.31 101 ASP A O 1
ATOM 759 N N . TYR A 1 102 ? -14.513 5.341 8.182 1.00 81.69 102 TYR A N 1
ATOM 760 C CA . TYR A 1 102 ? -14.272 6.602 7.503 1.00 81.69 102 TYR A CA 1
ATOM 761 C C . TYR A 1 102 ? -15.220 6.768 6.315 1.00 81.69 102 TYR A C 1
ATOM 763 O O . TYR A 1 102 ? -15.252 5.938 5.406 1.00 81.69 102 TYR A O 1
ATOM 771 N N . ASN A 1 103 ? -16.019 7.841 6.337 1.00 81.19 103 ASN A N 1
ATOM 772 C CA . ASN A 1 103 ? -17.087 8.114 5.366 1.00 81.19 103 ASN A CA 1
ATOM 773 C C . ASN A 1 103 ? -18.075 6.938 5.186 1.00 81.19 103 ASN A C 1
ATOM 775 O O . ASN A 1 103 ? -18.560 6.694 4.082 1.00 81.19 103 ASN A O 1
ATOM 779 N N . GLY A 1 104 ? -18.374 6.206 6.268 1.00 75.00 104 GLY A N 1
ATOM 780 C CA . GLY A 1 104 ? -19.284 5.053 6.253 1.00 75.00 104 GLY A CA 1
ATOM 781 C C . GLY A 1 104 ? -18.686 3.777 5.652 1.00 75.00 104 GLY A C 1
ATOM 782 O O . GLY A 1 104 ? -19.422 2.828 5.377 1.00 75.00 104 GLY A O 1
ATOM 783 N N . HIS A 1 105 ? -17.370 3.753 5.427 1.00 75.88 105 HIS A N 1
ATOM 784 C CA . HIS A 1 105 ? -16.626 2.580 4.992 1.00 75.88 105 HIS A CA 1
ATOM 785 C C . HIS A 1 105 ? -15.654 2.123 6.077 1.00 75.88 105 HIS A C 1
ATOM 787 O O . HIS A 1 105 ? -14.931 2.926 6.667 1.00 75.88 105 HIS A O 1
ATOM 793 N N . TYR A 1 106 ? -15.605 0.809 6.290 1.00 79.69 106 TYR A N 1
ATOM 794 C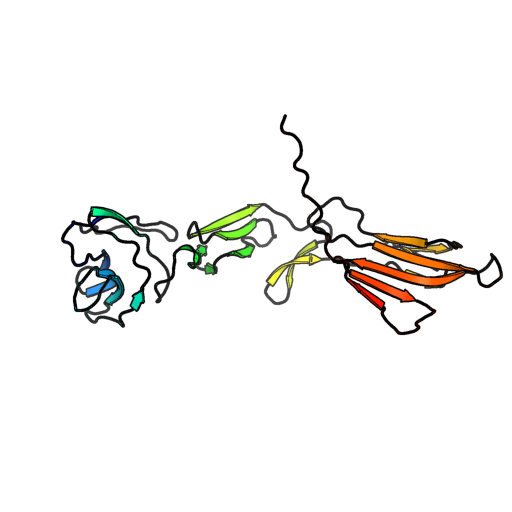 CA . TYR A 1 106 ? -14.666 0.183 7.210 1.00 79.69 106 TYR A CA 1
ATOM 795 C C . TYR A 1 106 ? -13.350 -0.157 6.506 1.00 79.69 106 TYR A C 1
ATOM 797 O O . TYR A 1 106 ? -13.349 -0.880 5.507 1.00 79.69 106 TYR A O 1
ATOM 805 N N . TYR A 1 107 ? -12.242 0.303 7.079 1.00 82.56 107 TYR A N 1
ATOM 806 C CA . TYR A 1 107 ? -10.877 0.032 6.636 1.00 82.56 107 TYR A CA 1
ATOM 807 C C . TYR A 1 107 ? -10.154 -0.820 7.670 1.00 82.56 107 TYR A C 1
ATOM 809 O O . TYR A 1 107 ? -10.190 -0.528 8.865 1.00 82.56 107 TYR A O 1
ATOM 817 N N . LYS A 1 108 ? -9.475 -1.877 7.229 1.00 86.12 108 LYS A N 1
ATOM 818 C CA . LYS A 1 108 ? -8.708 -2.762 8.116 1.00 86.12 108 LYS A CA 1
ATOM 819 C C . LYS A 1 108 ? -7.514 -2.023 8.739 1.00 86.12 108 LYS A C 1
ATOM 821 O O . LYS A 1 108 ? -7.060 -1.022 8.181 1.00 86.12 108 LYS A O 1
ATOM 826 N N . PRO A 1 109 ? -6.948 -2.529 9.852 1.00 84.25 109 PRO A N 1
ATOM 827 C CA . PRO A 1 109 ? -5.695 -2.010 10.398 1.00 84.25 109 PRO A CA 1
ATOM 828 C C . PRO A 1 109 ? -4.626 -1.831 9.314 1.00 84.25 109 PRO A C 1
ATOM 830 O O . PRO A 1 109 ? -4.358 -2.763 8.554 1.00 84.25 109 PRO A O 1
ATOM 833 N N . SER A 1 110 ? -4.014 -0.643 9.250 1.00 89.75 110 SER A N 1
ATOM 834 C CA . SER A 1 110 ? -2.989 -0.275 8.255 1.00 89.75 110 SER A CA 1
ATOM 835 C C . SER A 1 110 ? -3.436 -0.313 6.785 1.00 89.75 110 SER A C 1
ATOM 837 O O . SER A 1 110 ? -2.597 -0.188 5.891 1.00 89.75 110 SER A O 1
ATOM 839 N N . GLU A 1 111 ? -4.731 -0.481 6.503 1.00 91.50 111 GLU A N 1
ATOM 840 C CA . GLU A 1 111 ? -5.248 -0.413 5.140 1.00 91.50 111 GLU A CA 1
ATOM 841 C C . GLU A 1 111 ? -5.082 1.002 4.593 1.00 91.50 111 GLU A C 1
ATOM 843 O O . GLU A 1 111 ? -5.528 1.974 5.204 1.00 91.50 111 GLU A O 1
ATOM 848 N N . GLU A 1 112 ? -4.438 1.108 3.430 1.00 93.88 112 GLU A N 1
ATOM 849 C CA . GLU A 1 112 ? -4.202 2.386 2.780 1.00 93.88 112 GLU A CA 1
ATOM 850 C C . GLU A 1 112 ? -5.120 2.601 1.563 1.00 93.88 112 GLU A C 1
ATOM 852 O O . GLU A 1 112 ? -5.154 1.791 0.630 1.00 93.88 112 GLU A O 1
ATOM 857 N N . PHE A 1 113 ? -5.747 3.773 1.475 1.00 93.38 113 PHE A N 1
ATOM 858 C CA . PHE A 1 113 ? -6.686 4.133 0.406 1.00 93.38 113 PHE A CA 1
ATOM 859 C C . PHE A 1 113 ? -6.509 5.586 -0.068 1.00 93.38 113 PHE A C 1
ATOM 861 O O . PHE A 1 113 ? -5.741 6.364 0.498 1.00 93.38 113 PHE A O 1
ATOM 868 N N . TRP A 1 114 ? -7.133 5.915 -1.198 1.00 94.88 114 TRP A N 1
ATOM 869 C CA . TRP A 1 114 ? -7.183 7.274 -1.743 1.00 94.88 114 TRP A CA 1
ATOM 870 C C . TRP A 1 114 ? -8.518 7.906 -1.364 1.00 94.88 114 TRP A C 1
ATOM 872 O O . TRP A 1 114 ? -9.556 7.329 -1.676 1.00 94.88 114 TRP A O 1
ATOM 882 N N . ASP A 1 115 ? -8.481 9.061 -0.706 1.00 92.81 115 ASP A N 1
ATOM 883 C CA . ASP A 1 115 ? -9.681 9.764 -0.217 1.00 92.81 115 ASP A CA 1
ATOM 884 C C . ASP A 1 115 ? -10.301 10.705 -1.269 1.00 92.81 115 ASP A C 1
ATOM 886 O O . ASP A 1 115 ? -11.415 11.195 -1.128 1.00 92.81 115 ASP A O 1
ATOM 890 N N . ASP A 1 116 ? -9.619 10.916 -2.394 1.00 93.25 116 ASP A N 1
ATOM 891 C CA . ASP A 1 116 ? -10.124 11.751 -3.479 1.00 93.25 116 ASP A CA 1
ATOM 892 C C . ASP A 1 116 ? -9.932 11.126 -4.864 1.00 93.25 116 ASP A C 1
ATOM 894 O O . ASP A 1 116 ? -9.215 10.141 -5.073 1.00 93.25 116 ASP A O 1
ATOM 898 N N . GLU A 1 117 ? -10.583 11.740 -5.850 1.00 92.94 117 GLU A N 1
ATOM 899 C CA . GLU A 1 117 ? -10.581 11.244 -7.220 1.00 92.94 117 GLU A CA 1
ATOM 900 C C . GLU A 1 117 ? -9.315 11.577 -8.026 1.00 92.94 117 GLU A C 1
ATOM 902 O O . GLU A 1 117 ? -9.106 11.029 -9.108 1.00 92.94 117 GLU A O 1
ATOM 907 N N . ASN A 1 118 ? -8.462 12.459 -7.521 1.00 94.44 118 ASN A N 1
ATOM 908 C CA . ASN A 1 118 ? -7.281 12.968 -8.213 1.00 94.44 118 ASN A CA 1
ATOM 909 C C . ASN A 1 118 ? -5.966 12.498 -7.579 1.00 94.44 118 ASN A C 1
ATOM 911 O O . ASN A 1 118 ? -4.894 12.901 -8.028 1.00 94.44 118 ASN A O 1
ATOM 915 N N . CYS A 1 119 ? -6.038 11.592 -6.602 1.00 95.44 119 CYS A N 1
ATOM 916 C CA . CYS A 1 119 ? -4.893 11.063 -5.879 1.00 95.44 119 CYS A CA 1
ATOM 917 C C . CYS A 1 119 ? -4.101 12.175 -5.159 1.00 95.44 119 CYS A C 1
ATOM 919 O O . CYS A 1 119 ? -2.869 12.208 -5.211 1.00 95.44 119 CYS A O 1
ATOM 921 N N . HIS A 1 120 ? -4.806 13.099 -4.499 1.00 95.81 120 HIS A N 1
ATOM 922 C CA . HIS A 1 120 ? -4.218 14.196 -3.725 1.00 95.81 120 HIS A CA 1
ATOM 923 C C . HIS A 1 120 ? -4.104 13.923 -2.214 1.00 95.81 120 HIS A C 1
ATOM 925 O O . HIS A 1 120 ? -3.373 14.621 -1.508 1.00 95.81 120 HIS A O 1
ATOM 931 N N . SER A 1 121 ? -4.798 12.905 -1.715 1.00 95.94 121 SER A N 1
ATOM 932 C CA . SER A 1 121 ? -4.928 12.536 -0.311 1.00 95.94 121 SER A CA 1
ATOM 933 C C . SER A 1 121 ? -4.816 11.020 -0.181 1.00 95.94 121 SER A C 1
ATOM 935 O O . SER A 1 121 ? -5.686 10.263 -0.621 1.00 95.94 121 SER A O 1
ATOM 937 N N . ARG A 1 122 ? -3.701 10.567 0.399 1.00 95.75 122 ARG A N 1
ATOM 938 C CA . ARG A 1 122 ? -3.452 9.155 0.703 1.00 95.75 122 ARG A CA 1
ATOM 939 C C . ARG A 1 122 ? -3.670 8.942 2.189 1.00 95.75 122 ARG A C 1
ATOM 941 O O . ARG A 1 122 ? -3.017 9.600 2.996 1.00 95.75 122 ARG A O 1
ATOM 948 N N . CYS A 1 123 ? -4.543 8.014 2.535 1.00 95.06 123 CYS A N 1
ATOM 949 C CA . CYS A 1 123 ? -4.957 7.767 3.904 1.00 95.06 123 CYS A CA 1
ATOM 950 C C . CYS A 1 123 ? -4.595 6.352 4.340 1.00 95.06 123 CYS A C 1
ATOM 952 O O . CYS A 1 123 ? -4.486 5.459 3.501 1.00 95.06 123 CYS A O 1
ATOM 954 N N . SER A 1 124 ? -4.397 6.165 5.641 1.00 95.38 124 SER A N 1
ATOM 955 C CA . SER A 1 124 ? -4.187 4.861 6.267 1.00 95.38 124 SER A CA 1
ATOM 956 C C . SER A 1 124 ? -4.960 4.776 7.576 1.00 95.38 124 SER A C 1
ATOM 958 O O . SER A 1 124 ? -5.064 5.774 8.292 1.00 95.38 124 SER A O 1
ATOM 960 N N . CYS A 1 125 ? -5.500 3.599 7.888 1.00 87.38 125 CYS A N 1
ATOM 961 C CA . CYS A 1 125 ? -6.077 3.339 9.202 1.00 87.38 125 CYS A CA 1
ATOM 962 C C . CYS A 1 125 ? -4.971 3.137 10.248 1.00 87.38 125 CYS A C 1
ATOM 964 O O . CYS A 1 125 ? -4.281 2.112 10.248 1.00 87.38 125 CYS A O 1
ATOM 966 N N .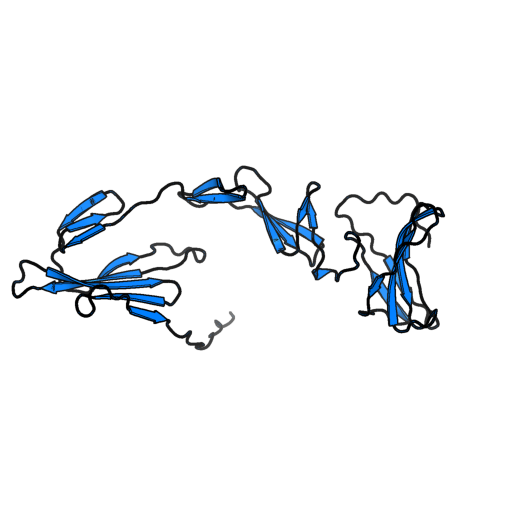 ASP A 1 126 ? -4.829 4.098 11.160 1.00 83.94 126 ASP A N 1
ATOM 967 C CA . ASP A 1 126 ? -3.968 3.966 12.330 1.00 83.94 126 ASP A CA 1
ATOM 968 C C . ASP A 1 126 ? -4.730 3.214 13.427 1.00 83.94 126 ASP A C 1
ATOM 970 O O . ASP A 1 126 ? -5.536 3.792 14.160 1.00 83.94 126 ASP A O 1
ATOM 974 N N . SER A 1 127 ? -4.480 1.908 13.544 1.00 74.69 127 SER A N 1
ATOM 975 C CA . SER A 1 127 ? -5.164 1.051 14.519 1.00 74.69 127 SER A CA 1
ATOM 976 C C . SER A 1 127 ? -4.792 1.354 15.971 1.00 74.69 127 SER A C 1
ATOM 978 O O . SER A 1 127 ? -5.515 0.952 16.877 1.00 74.69 127 SER A O 1
ATOM 980 N N . SER A 1 128 ? -3.702 2.088 16.224 1.00 70.62 128 SER A N 1
ATOM 981 C CA . SER A 1 128 ? -3.370 2.544 17.578 1.00 70.62 128 SER A CA 1
ATOM 982 C C . SER A 1 128 ? -4.247 3.717 18.020 1.00 70.62 128 SER A C 1
ATOM 984 O O . SER A 1 128 ? -4.550 3.857 19.204 1.00 70.62 128 SER A O 1
ATOM 986 N N . LEU A 1 129 ? -4.689 4.530 17.057 1.00 71.12 129 LEU A N 1
ATOM 987 C CA . LEU A 1 129 ? -5.555 5.685 17.274 1.00 71.12 129 LEU A CA 1
ATOM 988 C C . LEU A 1 129 ? -7.032 5.386 16.979 1.00 71.12 129 LEU A C 1
ATOM 990 O O . LEU A 1 129 ? -7.897 6.173 17.359 1.00 71.12 129 LEU A O 1
ATOM 994 N N . GLY A 1 130 ? -7.325 4.280 16.287 1.00 69.44 130 GLY A N 1
ATOM 995 C CA . GLY A 1 130 ? -8.670 3.933 15.824 1.00 69.44 130 GLY A CA 1
ATOM 996 C C . GLY A 1 130 ? -9.230 4.935 14.812 1.00 69.44 130 GLY A C 1
ATOM 997 O O . GLY A 1 130 ? -10.443 5.108 14.726 1.00 69.44 130 GLY A O 1
ATOM 998 N N . THR A 1 131 ? -8.361 5.638 14.080 1.00 79.69 131 THR A N 1
ATOM 999 C CA . THR A 1 131 ? -8.756 6.705 13.154 1.00 79.69 131 THR A CA 1
ATOM 1000 C C . THR A 1 131 ? -7.940 6.679 11.870 1.00 79.69 131 THR A C 1
ATOM 1002 O O . THR A 1 131 ? -6.837 6.132 11.805 1.00 79.69 131 THR A O 1
ATOM 1005 N N . VAL A 1 132 ? -8.488 7.298 10.832 1.00 86.62 132 VAL A N 1
ATOM 1006 C CA . VAL A 1 132 ? -7.806 7.459 9.554 1.00 86.62 132 VAL A CA 1
ATOM 1007 C C . VAL A 1 132 ? -6.872 8.664 9.605 1.00 86.62 132 VAL A C 1
ATOM 1009 O O . VAL A 1 132 ? -7.278 9.780 9.927 1.00 86.62 132 VAL A O 1
ATOM 1012 N N . VAL A 1 133 ? -5.620 8.444 9.211 1.00 91.75 133 VAL A N 1
ATOM 1013 C CA . VAL A 1 133 ? -4.606 9.490 9.068 1.00 91.75 133 VAL A CA 1
ATOM 1014 C C . VAL A 1 133 ? -4.298 9.687 7.588 1.00 91.75 133 VAL A C 1
ATOM 1016 O O . VAL A 1 133 ? -3.882 8.756 6.898 1.00 91.75 133 VAL A O 1
ATOM 1019 N N . CYS A 1 134 ? -4.484 10.913 7.101 1.00 94.75 134 CYS A N 1
ATOM 1020 C CA . CYS A 1 134 ? -4.288 11.272 5.699 1.00 94.75 134 CYS A CA 1
ATOM 1021 C C . CYS A 1 134 ? -3.076 12.181 5.499 1.00 94.75 134 CYS A C 1
ATOM 1023 O O . CYS A 1 134 ? -2.833 13.116 6.264 1.00 94.75 134 CYS A O 1
ATOM 1025 N N . ARG A 1 135 ? -2.343 11.944 4.411 1.00 95.44 135 ARG A N 1
ATOM 1026 C CA . ARG A 1 135 ? -1.241 12.784 3.936 1.00 95.44 135 ARG A CA 1
ATOM 1027 C C . ARG A 1 135 ? -1.556 13.329 2.549 1.00 95.44 135 ARG A C 1
ATOM 1029 O O . ARG A 1 135 ? -1.996 12.592 1.666 1.00 95.44 135 ARG A O 1
ATOM 1036 N N . LYS A 1 136 ? -1.270 14.617 2.343 1.00 95.56 136 LYS A N 1
ATOM 1037 C CA . LYS A 1 136 ? -1.317 15.215 1.006 1.00 95.56 136 LYS A CA 1
ATOM 1038 C C . LYS A 1 136 ? -0.211 14.623 0.140 1.00 95.56 136 LYS A C 1
ATOM 1040 O O . LYS A 1 136 ? 0.935 14.523 0.575 1.00 95.56 136 LYS A O 1
ATOM 1045 N N . THR A 1 137 ? -0.550 14.240 -1.079 1.00 92.69 137 THR A N 1
ATOM 1046 C CA . THR A 1 137 ? 0.385 13.673 -2.052 1.00 92.69 137 THR A CA 1
ATOM 1047 C C . THR A 1 137 ? -0.084 14.000 -3.472 1.00 92.69 137 THR A C 1
ATOM 1049 O O . THR A 1 137 ? -1.057 14.722 -3.652 1.00 92.69 137 THR A O 1
ATOM 1052 N N . SER A 1 138 ? 0.636 13.537 -4.483 1.00 91.88 138 SER A N 1
ATOM 1053 C CA . SER A 1 138 ? 0.256 13.661 -5.888 1.00 91.88 138 SER A CA 1
ATOM 1054 C C . SER A 1 138 ? 0.967 12.577 -6.684 1.00 91.88 138 SER A C 1
ATOM 1056 O O . SER A 1 138 ? 2.090 12.200 -6.339 1.00 91.88 138 SER A O 1
ATOM 1058 N N . CYS A 1 139 ? 0.358 12.114 -7.776 1.00 92.00 139 CYS A N 1
ATOM 1059 C CA . CYS A 1 139 ? 1.043 11.215 -8.703 1.00 92.00 139 CYS A CA 1
ATOM 1060 C C . CYS A 1 139 ? 2.333 11.838 -9.246 1.00 92.00 139 CYS A C 1
ATOM 1062 O O . CYS A 1 139 ? 2.430 13.059 -9.412 1.00 92.00 139 CYS A O 1
ATOM 1064 N N . LYS A 1 140 ? 3.333 10.995 -9.517 1.00 87.06 140 LYS A N 1
ATOM 1065 C CA . LYS A 1 140 ? 4.626 11.455 -10.020 1.00 87.06 140 LYS A CA 1
ATOM 1066 C C . LYS A 1 140 ? 4.512 11.930 -11.468 1.00 87.06 140 LYS A C 1
ATOM 1068 O O . LYS A 1 140 ? 3.520 11.713 -12.167 1.00 87.06 140 LYS A O 1
ATOM 1073 N N . ALA A 1 141 ? 5.577 12.565 -11.952 1.00 83.88 141 ALA A N 1
ATOM 1074 C CA . ALA A 1 141 ? 5.693 12.884 -13.368 1.00 83.88 141 ALA A CA 1
ATOM 1075 C C . ALA A 1 141 ? 5.537 11.607 -14.217 1.00 83.88 141 ALA A C 1
ATOM 1077 O O . ALA A 1 141 ? 6.174 10.594 -13.938 1.00 83.88 141 ALA A O 1
ATOM 1078 N N . LYS A 1 142 ? 4.718 11.679 -15.276 1.00 86.56 142 LYS A N 1
ATOM 1079 C CA . LYS A 1 142 ? 4.352 10.545 -16.155 1.00 86.56 142 LYS A CA 1
ATOM 1080 C C . LYS A 1 142 ? 3.521 9.442 -15.486 1.00 86.56 142 LYS A C 1
ATOM 1082 O O . LYS A 1 142 ? 3.414 8.338 -16.026 1.00 86.56 142 LYS A O 1
ATOM 1087 N N . GLU A 1 143 ? 2.855 9.765 -14.388 1.00 91.88 143 GLU A N 1
ATOM 1088 C CA . GLU A 1 143 ? 1.752 8.983 -13.842 1.00 91.88 143 GLU A CA 1
ATOM 1089 C C . GLU A 1 143 ? 0.443 9.770 -13.945 1.00 91.88 143 GLU A C 1
ATOM 1091 O O . GLU A 1 143 ? 0.428 10.998 -14.040 1.00 91.88 143 GLU A O 1
ATOM 1096 N N . ARG A 1 144 ? -0.680 9.056 -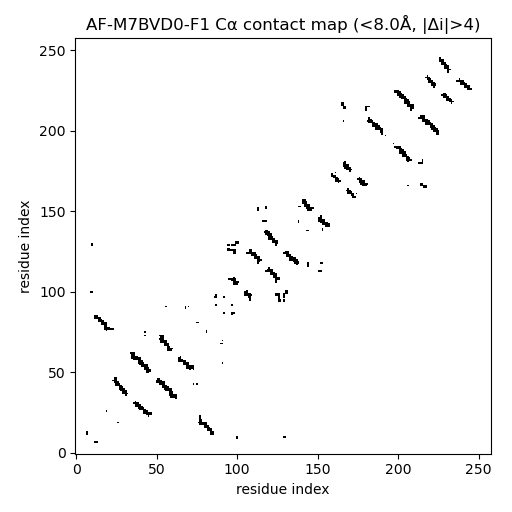13.928 1.00 93.56 144 ARG A N 1
ATOM 1097 C CA . ARG A 1 144 ? -2.019 9.633 -13.837 1.00 93.56 144 ARG A CA 1
ATOM 1098 C C . ARG A 1 144 ? -2.838 8.851 -12.827 1.00 93.56 144 ARG A C 1
ATOM 1100 O O . ARG A 1 144 ? -2.825 7.619 -12.829 1.00 93.56 144 ARG A O 1
ATOM 1107 N N . CYS A 1 145 ? -3.592 9.586 -12.015 1.00 95.88 145 CYS A N 1
ATOM 1108 C CA . CYS A 1 145 ? -4.597 8.995 -11.149 1.00 95.88 145 CYS A CA 1
ATOM 1109 C C . CYS A 1 145 ? -5.682 8.341 -12.012 1.00 95.88 145 CYS A C 1
ATOM 1111 O O . CYS A 1 145 ? -6.347 9.006 -12.811 1.00 95.88 145 CYS A O 1
ATOM 1113 N N . SER A 1 146 ? -5.817 7.025 -11.906 1.00 94.81 146 SER A N 1
ATOM 1114 C CA . SER A 1 146 ? -6.823 6.254 -12.638 1.00 94.81 146 SER A CA 1
ATOM 1115 C C . SER A 1 146 ? -7.218 5.008 -11.852 1.00 94.81 146 SER A C 1
ATOM 1117 O O . SER A 1 146 ? -6.620 4.702 -10.823 1.00 94.81 146 SER A O 1
ATOM 1119 N N . VAL A 1 147 ? -8.270 4.325 -12.306 1.00 94.62 147 VAL A N 1
ATOM 1120 C CA . VAL A 1 147 ? -8.735 3.067 -11.716 1.00 94.62 147 VAL A CA 1
ATOM 1121 C C . VAL A 1 147 ? -8.359 1.929 -12.657 1.00 94.62 147 VAL A C 1
ATOM 1123 O O . VAL A 1 147 ? -8.851 1.871 -13.783 1.00 94.62 147 VAL A O 1
ATOM 1126 N N . VAL A 1 148 ? -7.503 1.018 -12.196 1.00 91.69 148 VAL A N 1
ATOM 1127 C CA . VAL A 1 148 ? -7.101 -0.189 -12.929 1.00 91.69 148 VAL A CA 1
ATOM 1128 C C . VAL A 1 148 ? -7.558 -1.401 -12.123 1.00 91.69 148 VAL A C 1
ATOM 1130 O O . VAL A 1 148 ? -7.233 -1.524 -10.947 1.00 91.69 148 VAL A O 1
ATOM 1133 N N . ASN A 1 149 ? -8.345 -2.293 -12.736 1.00 89.56 149 ASN A N 1
ATOM 1134 C CA . ASN A 1 149 ? -8.933 -3.469 -12.070 1.00 89.56 149 ASN A CA 1
ATOM 1135 C C . ASN A 1 149 ? -9.716 -3.142 -10.782 1.00 89.56 149 ASN A C 1
ATOM 1137 O O . ASN A 1 149 ? -9.646 -3.873 -9.799 1.00 89.56 149 ASN A O 1
ATOM 1141 N N . GLY A 1 150 ? -10.439 -2.020 -10.772 1.00 89.12 150 GLY A N 1
ATOM 1142 C CA . GLY A 1 150 ? -11.213 -1.574 -9.608 1.00 89.12 150 GLY A CA 1
ATOM 1143 C C . GLY A 1 150 ? -10.389 -0.894 -8.509 1.00 89.12 150 GLY A C 1
ATOM 1144 O O . GLY A 1 150 ? -10.973 -0.396 -7.554 1.00 89.12 150 GLY A O 1
ATOM 1145 N N . VAL A 1 151 ? -9.061 -0.807 -8.648 1.00 88.50 151 VAL A N 1
ATOM 1146 C CA . VAL A 1 151 ? -8.181 -0.153 -7.670 1.00 88.50 151 VAL A CA 1
ATOM 1147 C C . VAL A 1 151 ? -7.745 1.210 -8.197 1.00 88.50 151 VAL A C 1
ATOM 1149 O O . VAL A 1 151 ? -7.175 1.309 -9.284 1.00 88.50 151 VAL A O 1
ATOM 1152 N N . ARG A 1 152 ? -8.018 2.271 -7.430 1.00 93.12 152 ARG A N 1
ATOM 1153 C CA . ARG A 1 152 ? -7.532 3.627 -7.719 1.00 93.12 152 ARG A CA 1
ATOM 1154 C C . ARG A 1 152 ? -6.055 3.739 -7.352 1.00 93.12 152 ARG A C 1
ATOM 1156 O O . ARG A 1 152 ? -5.658 3.353 -6.254 1.00 93.12 152 ARG A O 1
ATOM 1163 N N . GLY A 1 153 ? -5.257 4.320 -8.237 1.00 94.38 153 GLY A N 1
ATOM 1164 C CA . GLY A 1 153 ? -3.842 4.546 -7.988 1.00 94.38 153 GLY A CA 1
ATOM 1165 C C . GLY A 1 153 ? -3.188 5.482 -8.992 1.00 94.38 153 GLY A C 1
ATOM 1166 O O . GLY A 1 153 ? -3.790 5.905 -9.982 1.00 94.38 153 GLY A O 1
ATOM 1167 N N . CYS A 1 154 ? -1.926 5.801 -8.723 1.00 93.00 154 CYS A N 1
ATOM 1168 C CA . CYS A 1 154 ? -1.059 6.455 -9.688 1.00 93.00 154 CYS A CA 1
ATOM 1169 C C . CYS A 1 154 ? -0.507 5.393 -10.635 1.00 93.00 154 CYS A C 1
ATOM 1171 O O . CYS A 1 154 ? 0.251 4.515 -10.231 1.00 93.00 154 CYS A O 1
ATOM 1173 N N . HIS A 1 155 ? -0.936 5.454 -11.892 1.00 91.81 155 HIS A N 1
ATOM 1174 C CA . HIS A 1 155 ? -0.543 4.503 -12.925 1.00 91.81 155 HIS A CA 1
ATOM 1175 C C . HIS A 1 155 ? 0.260 5.215 -14.007 1.00 91.81 155 HIS A C 1
ATOM 1177 O O . HIS A 1 155 ? -0.028 6.362 -14.353 1.00 91.81 155 HIS A O 1
ATOM 1183 N N . THR A 1 156 ? 1.268 4.543 -14.553 1.00 88.19 156 THR A N 1
ATOM 1184 C CA . THR A 1 156 ? 2.123 5.108 -15.599 1.00 88.19 156 THR A CA 1
ATOM 1185 C C . THR A 1 156 ? 1.309 5.390 -16.866 1.00 88.19 156 THR A C 1
ATOM 1187 O O . THR A 1 156 ? 0.560 4.540 -17.342 1.00 88.19 156 THR A O 1
ATOM 1190 N N . ILE A 1 157 ? 1.446 6.595 -17.432 1.00 88.56 157 ILE A N 1
ATOM 1191 C CA . ILE A 1 157 ? 0.746 6.975 -18.681 1.00 88.56 157 ILE A CA 1
ATOM 1192 C C . ILE A 1 157 ? 1.572 6.739 -19.940 1.00 88.56 157 ILE A C 1
ATOM 1194 O O . ILE A 1 157 ? 1.050 6.801 -21.049 1.00 88.56 157 ILE A O 1
ATOM 1198 N N . SER A 1 158 ? 2.869 6.494 -19.788 1.00 83.69 158 SER A N 1
ATOM 1199 C CA . SER A 1 158 ? 3.768 6.289 -20.915 1.00 83.69 158 SER A CA 1
ATOM 1200 C C . SER A 1 158 ? 4.911 5.378 -20.516 1.00 83.69 158 SER A C 1
ATOM 1202 O O . SER A 1 158 ? 5.504 5.562 -19.452 1.00 83.69 158 SER A O 1
ATOM 1204 N N . TYR A 1 159 ? 5.271 4.472 -21.411 1.00 85.19 159 TYR A N 1
ATOM 1205 C CA . TYR A 1 159 ? 6.550 3.784 -21.393 1.00 85.19 159 TYR A CA 1
ATOM 1206 C C . TYR A 1 159 ? 7.384 4.261 -22.583 1.00 85.19 159 TYR A C 1
ATOM 1208 O O . TYR A 1 159 ? 6.864 4.756 -23.584 1.00 85.19 159 TYR A O 1
ATOM 1216 N N . SER A 1 160 ? 8.697 4.129 -22.464 1.00 87.75 160 SER A N 1
ATOM 1217 C CA . SER A 1 160 ? 9.633 4.385 -23.552 1.00 87.75 160 SER A CA 1
ATOM 1218 C C . SER A 1 160 ? 10.628 3.239 -23.592 1.00 87.75 160 SER A C 1
ATOM 1220 O O . SER A 1 160 ? 10.981 2.681 -22.553 1.00 87.75 160 SER A O 1
ATOM 1222 N N . THR A 1 161 ? 11.084 2.887 -24.786 1.00 91.00 161 THR A N 1
ATOM 1223 C CA . THR A 1 161 ? 11.984 1.752 -24.989 1.00 91.00 161 THR A CA 1
ATOM 1224 C C . THR A 1 161 ? 13.310 2.259 -25.531 1.00 91.00 161 THR A C 1
ATOM 1226 O O . THR A 1 161 ? 13.335 2.971 -26.529 1.00 91.00 161 THR A O 1
ATOM 1229 N N . CYS A 1 162 ? 14.405 1.883 -24.872 1.00 91.00 162 CYS A N 1
ATOM 1230 C CA . CYS A 1 162 ? 15.760 2.023 -25.395 1.00 91.00 162 CYS A CA 1
ATOM 1231 C C . CYS A 1 162 ? 16.197 0.664 -25.956 1.00 91.00 162 CYS A C 1
ATOM 1233 O O . CYS A 1 162 ? 15.933 -0.368 -25.336 1.00 91.00 162 CYS A O 1
ATOM 1235 N N . ILE A 1 163 ? 16.824 0.648 -27.131 1.00 89.81 163 ILE A N 1
ATOM 1236 C CA . ILE A 1 163 ? 17.145 -0.578 -27.872 1.00 89.81 163 ILE A CA 1
ATOM 1237 C C . ILE A 1 163 ? 18.623 -0.570 -28.263 1.00 89.81 163 ILE A C 1
ATOM 1239 O O . ILE A 1 163 ? 19.103 0.404 -28.834 1.00 89.81 163 ILE A O 1
ATOM 1243 N N . GLY A 1 164 ? 19.322 -1.675 -28.000 1.00 84.06 164 GLY A N 1
ATOM 1244 C CA . GLY A 1 164 ? 20.611 -1.995 -28.618 1.00 84.06 164 GLY A CA 1
ATOM 1245 C C . GLY A 1 164 ? 20.431 -3.161 -29.591 1.00 84.06 164 GLY A C 1
ATOM 1246 O O . GLY A 1 164 ? 20.118 -4.273 -29.167 1.00 84.06 164 GLY A O 1
ATOM 1247 N N . THR A 1 165 ? 20.589 -2.918 -30.892 1.00 74.56 165 THR A N 1
ATOM 1248 C CA . THR A 1 165 ? 20.366 -3.903 -31.972 1.00 74.56 165 THR A CA 1
ATOM 1249 C C . THR A 1 165 ? 21.668 -4.242 -32.677 1.00 74.56 165 THR A C 1
ATOM 1251 O O . THR A 1 165 ? 21.929 -3.760 -33.775 1.00 74.56 165 THR A O 1
ATOM 1254 N N . GLY A 1 166 ? 22.484 -5.088 -32.045 1.00 63.31 166 GLY A N 1
ATOM 1255 C CA . GLY A 1 166 ? 23.857 -5.307 -32.492 1.00 63.31 166 GLY A CA 1
ATOM 1256 C C . GLY A 1 166 ? 24.692 -4.047 -32.275 1.00 63.31 166 GLY A C 1
ATOM 1257 O O . GLY A 1 166 ? 24.266 -2.935 -32.558 1.00 63.31 166 GLY A O 1
ATOM 1258 N N . ASP A 1 167 ? 25.884 -4.201 -31.723 1.00 61.22 167 ASP A N 1
ATOM 1259 C CA . ASP A 1 167 ? 26.813 -3.080 -31.636 1.00 61.22 167 ASP A CA 1
ATOM 1260 C C . ASP A 1 167 ? 27.268 -2.743 -33.073 1.00 61.22 167 ASP A C 1
ATOM 1262 O O . ASP A 1 167 ? 27.688 -3.661 -33.786 1.00 61.22 167 ASP A O 1
ATOM 1266 N N . PRO A 1 168 ? 27.090 -1.502 -33.573 1.00 63.84 168 PRO A N 1
ATOM 1267 C CA . PRO A 1 168 ? 26.995 -0.232 -32.840 1.00 63.84 168 PRO A CA 1
ATOM 1268 C C . PRO A 1 168 ? 25.606 0.418 -32.707 1.00 63.84 168 PRO A C 1
ATOM 1270 O O . PRO A 1 168 ? 25.546 1.565 -32.279 1.00 63.84 168 PRO A O 1
ATOM 1273 N N . HIS A 1 169 ? 24.508 -0.215 -33.118 1.00 83.12 169 HIS A N 1
ATOM 1274 C CA . HIS A 1 169 ? 23.232 0.472 -33.336 1.00 83.12 169 HIS A CA 1
ATOM 1275 C C . HIS A 1 169 ? 22.403 0.619 -32.056 1.00 83.12 169 HIS A C 1
ATOM 1277 O O . HIS A 1 169 ? 21.772 -0.336 -31.584 1.00 83.12 169 HIS A O 1
ATOM 1283 N N . TYR A 1 170 ? 22.328 1.847 -31.548 1.00 86.62 170 TYR A N 1
ATOM 1284 C CA . TYR A 1 170 ? 21.530 2.204 -30.380 1.00 86.62 170 TYR A CA 1
ATOM 1285 C C . TYR A 1 170 ? 20.359 3.107 -30.771 1.00 86.62 170 TYR A C 1
ATOM 1287 O O . TYR A 1 170 ? 20.487 3.993 -31.614 1.00 86.62 170 TYR A O 1
ATOM 1295 N N . THR A 1 171 ? 19.206 2.887 -30.143 1.00 91.19 171 THR A N 1
ATOM 1296 C CA . THR A 1 171 ? 18.040 3.776 -30.196 1.00 91.19 171 THR A CA 1
ATOM 1297 C C . THR A 1 171 ? 17.699 4.208 -28.777 1.00 91.19 171 THR A C 1
ATOM 1299 O O . THR A 1 171 ? 17.373 3.363 -27.947 1.00 91.19 171 THR A O 1
ATOM 1302 N N . THR A 1 172 ? 17.783 5.505 -28.492 1.00 91.94 172 THR A N 1
ATOM 1303 C CA . THR A 1 172 ? 17.483 6.088 -27.174 1.00 91.94 172 THR A CA 1
ATOM 1304 C C . THR A 1 172 ? 15.988 6.052 -26.841 1.00 91.94 172 THR A C 1
ATOM 1306 O O . THR A 1 172 ? 15.143 5.843 -27.710 1.00 91.94 172 THR A O 1
ATOM 1309 N N . PHE A 1 173 ? 15.641 6.352 -25.583 1.00 92.25 173 PHE A N 1
ATOM 1310 C CA . PHE A 1 173 ? 14.247 6.493 -25.139 1.00 92.25 173 PHE A CA 1
ATOM 1311 C C . PHE A 1 173 ? 13.452 7.575 -25.891 1.00 92.25 173 PHE A C 1
ATOM 1313 O O . PHE A 1 173 ? 12.236 7.447 -26.006 1.00 92.25 173 PHE A O 1
ATOM 1320 N N . ASP A 1 174 ? 14.111 8.625 -26.400 1.00 91.75 174 ASP A N 1
ATOM 1321 C CA . ASP A 1 174 ? 13.504 9.659 -27.255 1.00 91.75 174 ASP A CA 1
ATOM 1322 C C . ASP A 1 174 ? 13.568 9.317 -28.758 1.00 91.75 174 ASP A C 1
ATOM 1324 O O . ASP A 1 174 ? 13.252 10.153 -29.601 1.00 91.75 174 ASP A O 1
ATOM 1328 N N . GLY A 1 175 ? 13.955 8.085 -29.109 1.00 92.19 175 GLY A N 1
ATOM 1329 C CA . GLY A 1 175 ? 13.924 7.557 -30.474 1.00 92.19 175 GLY A CA 1
ATOM 1330 C C . GLY A 1 175 ? 15.105 7.961 -31.361 1.00 92.19 175 GLY A C 1
ATOM 1331 O O . GLY A 1 175 ? 15.106 7.641 -32.552 1.00 92.19 175 GLY A O 1
ATOM 1332 N N . LYS A 1 176 ? 16.122 8.643 -30.821 1.00 93.62 176 LYS A N 1
ATOM 1333 C CA . LYS A 1 176 ? 17.327 9.004 -31.578 1.00 93.62 176 LYS A CA 1
ATOM 1334 C C . LYS A 1 176 ? 18.193 7.780 -31.810 1.00 93.62 176 LYS A C 1
ATOM 1336 O O . LYS A 1 176 ? 18.431 6.989 -30.900 1.00 93.62 176 LYS A O 1
ATOM 1341 N N . LYS A 1 177 ? 18.700 7.667 -33.034 1.00 91.69 177 LYS A N 1
ATOM 1342 C CA . LYS A 1 177 ? 19.583 6.582 -33.453 1.00 91.69 177 LYS A CA 1
ATOM 1343 C C . LYS A 1 177 ? 21.017 7.071 -33.519 1.00 91.69 177 LYS A C 1
ATOM 1345 O O . LYS A 1 177 ? 21.263 8.146 -34.066 1.00 91.69 177 LYS A O 1
ATOM 1350 N N . TYR A 1 178 ? 21.945 6.287 -32.990 1.00 85.25 178 TYR A N 1
ATOM 1351 C CA . TYR A 1 178 ? 23.370 6.542 -33.146 1.00 85.25 178 TYR A CA 1
ATOM 1352 C C . TYR A 1 178 ? 24.157 5.241 -33.174 1.00 85.25 178 TYR A C 1
ATOM 1354 O O . TYR A 1 178 ? 23.745 4.231 -32.598 1.00 85.25 178 TYR A O 1
ATOM 1362 N N . ASP A 1 179 ? 25.316 5.328 -33.818 1.00 82.81 179 ASP A N 1
ATOM 1363 C CA . ASP A 1 179 ? 26.278 4.247 -33.907 1.00 82.81 179 ASP A CA 1
ATOM 1364 C C . ASP A 1 179 ? 27.435 4.535 -32.950 1.00 82.81 179 ASP A C 1
ATOM 1366 O O . ASP A 1 179 ? 28.107 5.562 -33.063 1.00 82.81 179 ASP A O 1
ATOM 1370 N N . PHE A 1 180 ? 27.667 3.644 -31.989 1.00 73.81 180 PHE A N 1
ATOM 1371 C CA . PHE A 1 180 ? 28.776 3.747 -31.048 1.00 73.81 180 PHE A CA 1
ATOM 1372 C C . PHE A 1 180 ? 29.656 2.489 -31.058 1.00 73.81 180 PHE A C 1
ATOM 1374 O O . PHE A 1 180 ? 29.256 1.437 -30.583 1.00 73.81 180 PHE A O 1
ATOM 1381 N N . MET A 1 181 ? 30.875 2.615 -31.590 1.00 71.31 181 MET A N 1
ATOM 1382 C CA . MET A 1 181 ? 31.851 1.522 -31.732 1.00 71.31 181 MET A CA 1
ATOM 1383 C C . MET A 1 181 ? 32.788 1.449 -30.518 1.00 71.31 181 MET A C 1
ATOM 1385 O O . MET A 1 181 ? 33.938 1.892 -30.571 1.00 71.31 181 MET A O 1
ATOM 1389 N N . GLY A 1 182 ? 32.281 0.940 -29.397 1.00 69.88 182 GLY A N 1
ATOM 1390 C CA . GLY A 1 182 ? 33.013 0.845 -28.136 1.00 69.88 182 GLY A CA 1
ATOM 1391 C C . GLY A 1 182 ? 33.356 -0.593 -27.730 1.00 69.88 182 GLY A C 1
ATOM 1392 O O . GLY A 1 182 ? 32.568 -1.500 -27.954 1.00 69.88 182 GLY A O 1
ATOM 1393 N N . THR A 1 183 ? 34.502 -0.815 -27.075 1.00 71.69 183 THR A N 1
ATOM 1394 C CA . THR A 1 183 ? 34.953 -2.148 -26.605 1.00 71.69 183 THR A CA 1
ATOM 1395 C C . THR A 1 183 ? 35.034 -2.298 -25.087 1.00 71.69 183 THR A C 1
ATOM 1397 O O . THR A 1 183 ? 35.646 -3.239 -24.585 1.00 71.69 183 THR A O 1
ATOM 1400 N N . CYS A 1 184 ? 34.526 -1.324 -24.338 1.00 79.12 184 CYS A N 1
ATOM 1401 C CA . CYS A 1 184 ? 34.509 -1.359 -22.880 1.00 79.12 184 CYS A CA 1
ATOM 1402 C C . CYS A 1 184 ? 33.166 -1.893 -22.358 1.00 79.12 184 CYS A C 1
ATOM 1404 O O . CYS A 1 184 ? 32.289 -2.319 -23.112 1.00 79.12 184 CYS A O 1
ATOM 1406 N N . ILE A 1 185 ? 33.022 -1.867 -21.034 1.00 84.56 185 ILE A N 1
ATOM 1407 C CA . ILE A 1 185 ? 31.730 -1.996 -20.367 1.00 84.56 185 ILE A CA 1
ATOM 1408 C C . ILE A 1 185 ? 31.115 -0.599 -20.292 1.00 84.56 185 ILE A C 1
ATOM 1410 O O . ILE A 1 185 ? 31.739 0.323 -19.766 1.00 84.56 185 ILE A O 1
ATOM 1414 N N . TYR A 1 186 ? 29.898 -0.454 -20.802 1.00 85.81 186 TYR A N 1
ATOM 1415 C CA . TYR A 1 186 ? 29.161 0.804 -20.834 1.00 85.81 186 TYR A CA 1
ATOM 1416 C C . TYR A 1 186 ? 27.898 0.705 -19.992 1.00 85.81 186 TYR A C 1
ATOM 1418 O O . TYR A 1 186 ? 27.224 -0.326 -19.989 1.00 85.81 186 TYR A O 1
ATOM 1426 N N . GLN A 1 187 ? 27.555 1.795 -19.309 1.00 89.88 187 GLN A N 1
ATOM 1427 C CA . GLN A 1 187 ? 26.242 1.948 -18.698 1.00 89.88 187 GLN A CA 1
ATOM 1428 C C . GLN A 1 187 ? 25.231 2.271 -19.799 1.00 89.88 187 GLN A C 1
ATOM 1430 O O . GLN A 1 187 ? 25.243 3.360 -20.365 1.00 89.88 187 GLN A O 1
ATOM 1435 N N . PHE A 1 188 ? 24.382 1.300 -20.115 1.00 90.31 188 PHE A N 1
ATOM 1436 C CA . PHE A 1 188 ? 23.376 1.399 -21.166 1.00 90.31 188 PHE A CA 1
ATOM 1437 C C . PHE A 1 188 ? 22.130 2.153 -20.692 1.00 90.31 188 PHE A C 1
ATOM 1439 O O . PHE A 1 188 ? 21.616 3.018 -21.396 1.00 90.31 188 PHE A O 1
ATOM 1446 N N . ALA A 1 189 ? 21.661 1.855 -19.479 1.00 93.81 189 ALA A N 1
ATOM 1447 C CA . ALA A 1 189 ? 20.562 2.566 -18.835 1.00 93.81 189 ALA A CA 1
ATOM 1448 C C . ALA A 1 189 ? 20.680 2.434 -17.315 1.00 93.81 189 ALA A C 1
ATOM 1450 O O . ALA A 1 189 ? 20.973 1.353 -16.814 1.00 93.81 189 ALA A O 1
ATOM 1451 N N . ALA A 1 190 ? 20.422 3.511 -16.581 1.00 94.88 190 ALA A N 1
ATOM 1452 C CA . ALA A 1 190 ? 20.335 3.483 -15.126 1.00 94.88 190 ALA A CA 1
ATOM 1453 C C . ALA A 1 190 ? 19.325 4.521 -14.635 1.00 94.88 190 ALA A C 1
ATOM 1455 O O . ALA A 1 190 ? 18.960 5.443 -15.374 1.00 94.88 190 ALA A O 1
ATOM 1456 N N . LEU A 1 191 ? 18.896 4.382 -13.381 1.00 92.62 191 LEU A N 1
ATOM 1457 C CA . LEU A 1 191 ? 18.090 5.403 -12.723 1.00 92.62 191 LEU A CA 1
ATOM 1458 C C . LEU A 1 191 ? 18.891 6.713 -12.612 1.00 92.62 191 LEU A C 1
ATOM 1460 O O . LEU A 1 191 ? 20.005 6.729 -12.098 1.00 92.62 191 LEU A O 1
ATOM 1464 N N . CYS A 1 192 ? 18.302 7.815 -13.078 1.00 90.19 192 CYS A N 1
ATOM 1465 C CA . CYS A 1 192 ? 18.866 9.163 -12.984 1.00 90.19 192 CYS A CA 1
ATOM 1466 C C . CYS A 1 192 ? 17.975 10.035 -12.084 1.00 90.19 192 CYS A C 1
ATOM 1468 O O . CYS A 1 192 ? 17.352 10.993 -12.538 1.00 90.19 192 CYS A O 1
ATOM 1470 N N . SER A 1 193 ? 17.838 9.641 -10.819 1.00 87.94 193 SER A N 1
ATOM 1471 C CA . SER A 1 193 ? 17.058 10.350 -9.804 1.00 87.94 193 SER A CA 1
ATOM 1472 C C . SER A 1 193 ? 17.608 10.031 -8.417 1.00 87.94 193 SER A C 1
ATOM 1474 O O . SER A 1 193 ? 18.034 8.904 -8.177 1.00 87.94 193 SER A O 1
ATOM 1476 N N . GLU A 1 194 ? 17.574 11.012 -7.518 1.00 87.94 194 GLU A N 1
ATOM 1477 C CA . GLU A 1 194 ? 17.917 10.847 -6.099 1.00 87.94 194 GLU A CA 1
ATOM 1478 C C . GLU A 1 194 ? 16.684 10.532 -5.232 1.00 87.94 194 GLU A C 1
ATOM 1480 O O . GLU A 1 194 ? 16.796 10.456 -4.013 1.00 87.94 194 GLU A O 1
ATOM 1485 N N . ASP A 1 195 ? 15.498 10.360 -5.836 1.00 84.44 195 ASP A N 1
ATOM 1486 C CA . ASP A 1 195 ? 14.268 10.021 -5.114 1.00 84.44 195 ASP A CA 1
ATOM 1487 C C . ASP A 1 195 ? 14.410 8.636 -4.447 1.00 84.44 195 ASP A C 1
ATOM 1489 O O . ASP A 1 195 ? 14.428 7.620 -5.154 1.00 84.44 195 ASP A O 1
ATOM 1493 N N . PRO A 1 196 ? 14.457 8.560 -3.101 1.00 85.88 196 PRO A N 1
ATOM 1494 C CA . PRO A 1 196 ? 14.675 7.305 -2.383 1.00 85.88 196 PRO A CA 1
ATOM 1495 C C . PRO A 1 196 ? 13.495 6.332 -2.509 1.00 85.88 196 PRO A C 1
ATOM 1497 O O . PRO A 1 196 ? 13.608 5.172 -2.122 1.00 85.88 196 PRO A O 1
ATOM 1500 N N . THR A 1 197 ? 12.352 6.784 -3.033 1.00 84.00 197 THR A N 1
ATOM 1501 C CA . THR A 1 197 ? 11.177 5.936 -3.265 1.00 84.00 197 THR A CA 1
ATOM 1502 C C . THR A 1 197 ? 11.215 5.215 -4.617 1.00 84.00 197 THR A C 1
ATOM 1504 O O . THR A 1 197 ? 10.354 4.378 -4.885 1.00 84.00 197 THR A O 1
ATOM 1507 N N . LEU A 1 198 ? 12.183 5.523 -5.490 1.00 86.25 198 LEU A N 1
ATOM 1508 C CA . LEU A 1 198 ? 12.385 4.823 -6.759 1.00 86.25 198 LEU A CA 1
ATOM 1509 C C . LEU A 1 198 ? 13.364 3.660 -6.584 1.00 86.25 198 LEU A C 1
ATOM 1511 O O . LEU A 1 198 ? 14.396 3.788 -5.934 1.00 86.25 198 LEU A O 1
ATOM 1515 N N . THR A 1 199 ? 13.066 2.520 -7.207 1.00 90.44 199 THR A N 1
ATOM 1516 C CA . THR A 1 199 ? 13.989 1.381 -7.215 1.00 90.44 199 THR A CA 1
ATOM 1517 C C . THR A 1 199 ? 15.180 1.678 -8.136 1.00 90.44 199 THR A C 1
ATOM 1519 O O . THR A 1 199 ? 14.976 1.854 -9.343 1.00 90.44 199 THR A O 1
ATOM 1522 N N . PRO A 1 200 ? 16.422 1.704 -7.621 1.00 93.06 200 PRO A N 1
ATOM 1523 C CA . PRO A 1 200 ? 17.600 1.863 -8.459 1.00 93.06 200 PRO A CA 1
ATOM 1524 C C . PRO A 1 200 ? 17.823 0.616 -9.319 1.00 93.06 200 PRO A C 1
ATOM 1526 O O . PRO A 1 200 ? 17.614 -0.517 -8.882 1.00 93.06 200 PRO A O 1
ATOM 1529 N N . PHE A 1 201 ? 18.281 0.836 -10.548 1.00 95.38 201 PHE A N 1
ATOM 1530 C CA . PHE A 1 201 ? 18.717 -0.225 -11.448 1.00 95.38 201 PHE A CA 1
ATOM 1531 C C . PHE A 1 201 ? 19.900 0.248 -12.292 1.00 95.38 201 PHE A C 1
ATOM 1533 O O . PHE A 1 201 ? 20.040 1.448 -12.557 1.00 95.38 201 PHE A O 1
ATOM 1540 N N . ASN A 1 202 ? 20.724 -0.695 -12.746 1.00 95.69 202 ASN A N 1
ATOM 1541 C CA . ASN A 1 202 ? 21.818 -0.432 -13.675 1.00 95.69 202 ASN A CA 1
ATOM 1542 C C . ASN A 1 202 ? 21.912 -1.538 -14.732 1.00 95.69 202 ASN A C 1
ATOM 1544 O O . ASN A 1 202 ? 22.047 -2.716 -14.409 1.00 95.69 202 ASN A O 1
ATOM 1548 N N . VAL A 1 203 ? 21.842 -1.151 -16.003 1.00 94.50 203 VAL A N 1
ATOM 1549 C CA . VAL A 1 203 ? 22.057 -2.027 -17.152 1.00 94.50 203 VAL A CA 1
ATOM 1550 C C . VAL A 1 203 ? 23.426 -1.725 -17.737 1.00 94.50 203 VAL A C 1
ATOM 1552 O O . VAL A 1 203 ? 23.665 -0.629 -18.248 1.00 94.50 203 VAL A O 1
ATOM 1555 N N . LYS A 1 204 ? 24.313 -2.717 -17.710 1.00 91.94 204 LYS A N 1
ATOM 1556 C CA . LYS A 1 204 ? 25.657 -2.654 -18.283 1.00 91.94 204 LYS A CA 1
ATOM 1557 C C . LYS A 1 204 ? 25.750 -3.536 -19.519 1.00 91.94 204 LYS A C 1
ATOM 1559 O O . LYS A 1 204 ? 25.246 -4.658 -19.532 1.00 91.94 204 LYS A O 1
ATOM 1564 N N . VAL A 1 205 ? 26.430 -3.038 -20.542 1.00 87.94 205 VAL A N 1
ATOM 1565 C CA . VAL A 1 205 ? 26.682 -3.751 -21.796 1.00 87.94 205 VAL A CA 1
ATOM 1566 C C . VAL A 1 205 ? 28.186 -3.821 -22.014 1.00 87.94 205 VAL A C 1
ATOM 1568 O O . VAL A 1 205 ? 28.869 -2.803 -21.994 1.00 87.94 205 VAL A O 1
ATOM 1571 N N . GLU A 1 206 ? 28.704 -5.029 -22.200 1.00 84.94 206 GLU A N 1
ATOM 1572 C CA . GLU A 1 206 ? 30.099 -5.287 -22.546 1.00 84.94 206 GLU A CA 1
ATOM 1573 C C . GLU A 1 206 ? 30.190 -5.734 -23.999 1.00 84.94 206 GLU A C 1
ATOM 1575 O O . GLU A 1 206 ? 29.588 -6.743 -24.387 1.00 84.94 206 GLU A O 1
ATOM 1580 N N . ASN A 1 207 ? 30.999 -5.021 -24.776 1.00 76.31 207 ASN A N 1
ATOM 1581 C CA . ASN A 1 207 ? 31.217 -5.297 -26.189 1.00 76.31 207 ASN A CA 1
ATOM 1582 C C . ASN A 1 207 ? 32.665 -5.737 -26.438 1.00 76.31 207 ASN A C 1
ATOM 1584 O O . ASN A 1 207 ? 33.594 -5.211 -25.835 1.00 76.31 207 ASN A O 1
ATOM 1588 N N . ASN A 1 208 ? 32.864 -6.688 -27.353 1.00 68.56 208 ASN A N 1
ATOM 1589 C CA . ASN A 1 208 ? 34.188 -7.166 -27.761 1.00 68.56 208 ASN A CA 1
ATOM 1590 C C . ASN A 1 208 ? 34.389 -7.014 -29.275 1.00 68.56 208 ASN A C 1
ATOM 1592 O O . ASN A 1 208 ? 33.464 -7.258 -30.048 1.00 68.56 208 ASN A O 1
ATOM 1596 N N . ASN A 1 209 ? 35.619 -6.710 -29.701 1.00 62.69 209 ASN A N 1
ATOM 1597 C CA . ASN A 1 209 ? 36.003 -6.674 -31.118 1.00 62.69 209 ASN A CA 1
ATOM 1598 C C . ASN A 1 209 ? 36.129 -8.076 -31.725 1.00 62.69 209 ASN A C 1
ATOM 1600 O O . ASN A 1 209 ? 36.722 -8.977 -31.128 1.00 62.69 209 ASN A O 1
ATOM 1604 N N . ARG A 1 210 ? 35.678 -8.235 -32.974 1.00 53.88 210 ARG A N 1
ATOM 1605 C CA . ARG A 1 210 ? 35.809 -9.483 -33.748 1.00 53.88 210 ARG A CA 1
ATOM 1606 C C . ARG A 1 210 ? 37.096 -9.504 -34.582 1.00 53.88 210 ARG A C 1
ATOM 1608 O O . ARG A 1 210 ? 37.047 -9.552 -35.806 1.00 53.88 210 ARG A O 1
ATOM 1615 N N . GLY A 1 211 ? 38.260 -9.391 -33.941 1.00 54.38 211 GLY A N 1
ATOM 1616 C CA . GLY A 1 211 ? 39.566 -9.425 -34.631 1.00 54.38 211 GLY A CA 1
ATOM 1617 C C . GLY A 1 211 ? 39.873 -8.228 -35.554 1.00 54.38 211 GLY A C 1
ATOM 1618 O O . GLY A 1 211 ? 40.977 -8.135 -36.078 1.00 54.38 211 GLY A O 1
ATOM 1619 N N . SER A 1 212 ? 38.940 -7.284 -35.710 1.00 50.28 212 SER A N 1
ATOM 1620 C CA . SER A 1 212 ? 39.101 -5.972 -36.346 1.00 50.28 212 SER A CA 1
ATOM 1621 C C . SER A 1 212 ? 38.497 -4.905 -35.429 1.00 50.28 212 SER 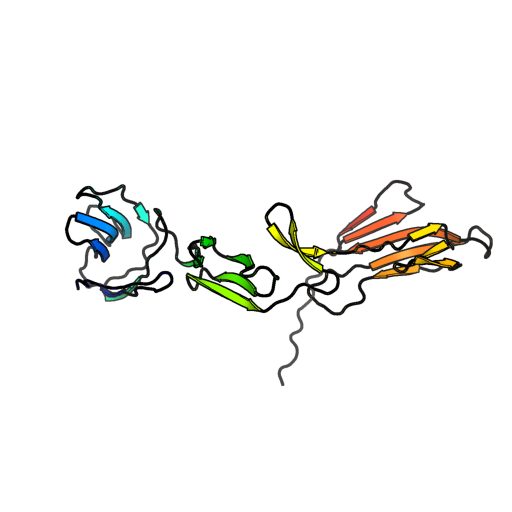A C 1
ATOM 1623 O O . SER A 1 212 ? 37.519 -5.177 -34.737 1.00 50.28 212 SER A O 1
ATOM 1625 N N . LYS A 1 213 ? 39.052 -3.685 -35.433 1.00 51.62 213 LYS A N 1
ATOM 1626 C CA . LYS A 1 213 ? 38.494 -2.529 -34.701 1.00 51.62 213 LYS A CA 1
ATOM 1627 C C . LYS A 1 213 ? 37.229 -1.944 -35.356 1.00 51.62 213 LYS A C 1
ATOM 1629 O O . LYS A 1 213 ? 36.696 -0.967 -34.853 1.00 51.62 213 LYS A O 1
ATOM 1634 N N . ALA A 1 214 ? 36.792 -2.498 -36.490 1.00 47.84 214 ALA A N 1
ATOM 1635 C CA . ALA A 1 214 ? 35.677 -1.973 -37.276 1.00 47.84 214 ALA A CA 1
ATOM 1636 C C . ALA A 1 214 ? 34.293 -2.507 -36.854 1.00 47.84 214 ALA A C 1
ATOM 1638 O O . ALA A 1 214 ? 33.295 -1.910 -37.243 1.00 47.84 214 ALA A O 1
ATOM 1639 N N . VAL A 1 215 ? 34.217 -3.628 -36.116 1.00 50.84 215 VAL A N 1
ATOM 1640 C CA . VAL A 1 215 ? 32.948 -4.248 -35.683 1.00 50.84 215 VAL A CA 1
ATOM 1641 C C . VAL A 1 215 ? 33.115 -4.925 -34.320 1.00 50.84 215 VAL A C 1
ATOM 1643 O O . VAL A 1 215 ? 33.991 -5.784 -34.143 1.00 50.84 215 VAL A O 1
ATOM 1646 N N . SER A 1 216 ? 32.229 -4.596 -33.387 1.00 53.56 216 SER A N 1
ATOM 1647 C CA . SER A 1 216 ? 32.125 -5.204 -32.061 1.00 53.56 216 SER A CA 1
ATOM 1648 C C . SER A 1 216 ? 30.781 -5.925 -31.886 1.00 53.56 216 SER A C 1
ATOM 1650 O O . SER A 1 216 ? 29.825 -5.677 -32.610 1.00 53.56 216 SER A O 1
ATOM 1652 N N . PHE A 1 217 ? 30.718 -6.905 -30.981 1.00 60.66 217 PHE A N 1
ATOM 1653 C CA . PHE A 1 217 ? 29.480 -7.610 -30.626 1.00 60.66 217 PHE A CA 1
ATOM 1654 C C . PHE A 1 217 ? 29.278 -7.578 -29.116 1.00 60.66 217 PHE A C 1
ATOM 1656 O O . PHE A 1 217 ? 30.244 -7.702 -28.357 1.00 60.66 217 PHE A O 1
ATOM 1663 N N . THR A 1 218 ? 28.019 -7.501 -28.682 1.00 61.47 218 THR A N 1
ATOM 1664 C CA . THR A 1 218 ? 27.658 -7.605 -27.267 1.00 61.47 218 THR A CA 1
ATOM 1665 C C . THR A 1 218 ? 28.020 -8.977 -26.727 1.00 61.47 218 THR A C 1
ATOM 1667 O O . THR A 1 218 ? 27.381 -9.980 -27.045 1.00 61.47 218 THR A O 1
ATOM 1670 N N . LYS A 1 219 ? 29.061 -9.015 -25.900 1.00 77.19 219 LYS A N 1
ATOM 1671 C CA . LYS A 1 219 ? 29.550 -10.207 -25.210 1.00 77.19 219 LYS A CA 1
ATOM 1672 C C . LYS A 1 219 ? 28.662 -10.548 -24.024 1.00 77.19 219 LYS A C 1
ATOM 1674 O O . LYS A 1 219 ? 28.399 -11.728 -23.779 1.00 77.19 219 LYS A O 1
ATOM 1679 N N . ARG A 1 220 ? 28.244 -9.523 -23.278 1.00 84.88 220 ARG A N 1
ATOM 1680 C CA . ARG A 1 220 ? 27.499 -9.679 -22.032 1.00 84.88 220 ARG A CA 1
ATOM 1681 C C . ARG A 1 220 ? 26.615 -8.469 -21.753 1.00 84.88 220 ARG A C 1
ATOM 1683 O O . ARG A 1 220 ? 27.050 -7.333 -21.911 1.00 84.88 220 ARG A O 1
ATOM 1690 N N . VAL A 1 221 ? 25.395 -8.737 -21.307 1.00 89.38 221 VAL A N 1
ATOM 1691 C CA . VAL A 1 221 ? 24.477 -7.748 -20.737 1.00 89.38 221 VAL A CA 1
ATOM 1692 C C . VAL A 1 221 ? 24.266 -8.111 -19.277 1.00 89.38 221 VAL A C 1
ATOM 1694 O O . VAL A 1 221 ? 24.005 -9.276 -18.974 1.00 89.38 221 VAL A O 1
ATOM 1697 N N . THR A 1 222 ? 24.375 -7.129 -18.392 1.00 92.38 222 THR A N 1
ATOM 1698 C CA . THR A 1 222 ? 24.182 -7.291 -16.950 1.00 92.38 222 THR A CA 1
ATOM 1699 C C . THR A 1 222 ? 23.122 -6.307 -16.472 1.00 92.38 222 THR A C 1
ATOM 1701 O O . THR A 1 222 ? 23.230 -5.118 -16.749 1.00 92.38 222 THR A O 1
ATOM 1704 N N . LEU A 1 223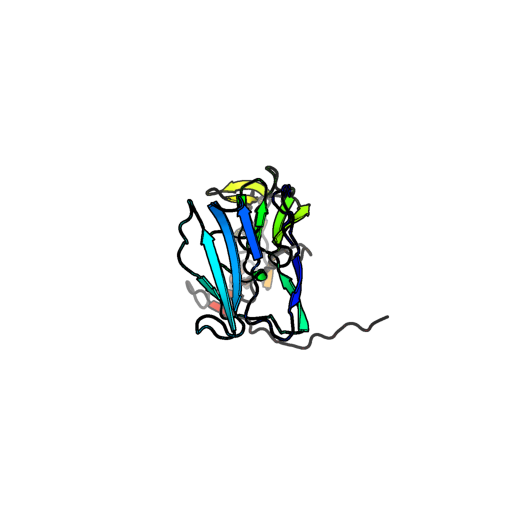 ? 22.113 -6.799 -15.761 1.00 94.75 223 LEU A N 1
ATOM 1705 C CA . LEU A 1 223 ? 21.095 -6.025 -15.064 1.00 94.75 223 LEU A CA 1
ATOM 1706 C C . LEU A 1 223 ? 21.307 -6.185 -13.558 1.00 94.75 223 LEU A C 1
ATOM 1708 O O . LEU A 1 223 ? 21.244 -7.294 -13.036 1.00 94.75 223 LEU A O 1
ATOM 1712 N N . GLU A 1 224 ? 21.527 -5.071 -12.879 1.00 95.44 224 GLU A N 1
ATOM 1713 C CA . GLU A 1 224 ? 21.620 -4.973 -11.424 1.00 95.44 224 GLU A CA 1
ATOM 1714 C C . GLU A 1 224 ? 20.332 -4.310 -10.922 1.00 95.44 224 GLU A C 1
ATOM 1716 O O . GLU A 1 224 ? 20.073 -3.149 -11.244 1.00 95.44 224 GLU A O 1
ATOM 1721 N N . VAL A 1 225 ? 19.490 -5.051 -10.195 1.00 95.31 225 VAL A N 1
ATOM 1722 C CA . VAL A 1 225 ? 18.212 -4.562 -9.646 1.00 95.31 225 VAL A CA 1
ATOM 1723 C C . VAL A 1 225 ? 17.801 -5.402 -8.433 1.00 95.31 225 VAL A C 1
ATOM 1725 O O . VAL A 1 225 ? 18.043 -6.603 -8.414 1.00 95.31 225 VAL A O 1
ATOM 1728 N N . TYR A 1 226 ? 17.191 -4.798 -7.407 1.00 92.38 226 TYR A N 1
ATOM 1729 C CA . TYR A 1 226 ? 16.750 -5.499 -6.182 1.00 92.38 226 TYR A CA 1
ATOM 1730 C C . TYR A 1 226 ? 17.844 -6.338 -5.486 1.00 92.38 226 TYR A C 1
ATOM 1732 O O . TYR A 1 226 ? 17.561 -7.417 -4.974 1.00 92.38 226 TYR A O 1
ATOM 1740 N N . ASN A 1 227 ? 19.100 -5.873 -5.482 1.00 90.12 227 ASN A N 1
ATOM 1741 C CA . ASN A 1 227 ? 20.266 -6.637 -4.994 1.00 90.12 227 ASN A CA 1
ATOM 1742 C C . ASN A 1 227 ? 20.482 -7.980 -5.724 1.00 90.12 227 ASN A C 1
ATOM 1744 O O . ASN A 1 227 ? 21.157 -8.883 -5.226 1.00 90.12 227 ASN A O 1
ATOM 1748 N N . VAL A 1 228 ? 19.919 -8.119 -6.922 1.00 92.81 228 VAL A N 1
ATOM 1749 C CA . VAL A 1 228 ? 20.113 -9.252 -7.819 1.00 92.81 228 VAL A CA 1
ATOM 1750 C C . VAL A 1 228 ? 20.872 -8.773 -9.046 1.00 92.81 228 VAL A C 1
ATOM 1752 O O . VAL A 1 228 ? 20.544 -7.761 -9.666 1.00 92.81 228 VAL A O 1
ATOM 1755 N N . THR A 1 229 ? 21.896 -9.534 -9.414 1.00 93.81 229 THR A N 1
ATOM 1756 C CA . THR A 1 229 ? 22.606 -9.382 -10.678 1.00 93.81 229 THR A CA 1
ATOM 1757 C C . THR A 1 229 ? 22.146 -10.471 -11.638 1.00 93.81 229 THR A C 1
ATOM 1759 O O . THR A 1 229 ? 22.397 -11.657 -11.419 1.00 93.81 229 THR A O 1
ATOM 1762 N N . ILE A 1 230 ? 21.499 -10.065 -12.725 1.00 94.44 230 ILE A N 1
ATOM 1763 C CA . ILE A 1 230 ? 21.067 -10.926 -13.825 1.00 94.44 230 ILE A CA 1
ATOM 1764 C C . ILE A 1 230 ? 22.002 -10.679 -15.003 1.00 94.44 230 ILE A C 1
ATOM 1766 O O . ILE A 1 230 ? 22.231 -9.536 -15.384 1.00 94.44 230 ILE A O 1
ATOM 1770 N N . SER A 1 231 ? 22.540 -11.729 -15.616 1.00 91.69 231 SER A N 1
ATOM 1771 C CA . SER A 1 231 ? 23.412 -11.587 -16.780 1.00 91.69 231 SER A CA 1
ATOM 1772 C C . SER A 1 231 ? 23.084 -12.560 -17.906 1.00 91.69 231 SER A C 1
ATOM 1774 O O . SER A 1 231 ? 22.694 -13.711 -17.700 1.00 91.69 231 SER A O 1
ATOM 1776 N N . LEU A 1 232 ? 23.254 -12.057 -19.125 1.00 88.94 232 LEU A N 1
ATOM 1777 C CA . LEU A 1 232 ? 23.129 -12.773 -20.386 1.00 88.94 232 LEU A CA 1
ATOM 1778 C C . LEU A 1 232 ? 24.477 -12.672 -21.091 1.00 88.94 232 LEU A C 1
ATOM 1780 O O . LEU A 1 232 ? 24.982 -11.565 -21.271 1.00 88.94 232 LEU A O 1
ATOM 1784 N N . SER A 1 233 ? 25.077 -13.795 -21.486 1.00 85.88 233 SER A N 1
ATOM 1785 C CA . SER A 1 233 ? 26.387 -13.796 -22.144 1.00 85.88 233 SER A CA 1
ATOM 1786 C C . SER A 1 233 ? 26.435 -14.717 -23.356 1.00 85.88 233 SER A C 1
ATOM 1788 O O . SER A 1 233 ? 25.718 -15.714 -23.431 1.00 85.88 233 SER A O 1
ATOM 1790 N N . GLN A 1 234 ? 27.320 -14.402 -24.304 1.00 80.56 234 GLN A N 1
ATOM 1791 C CA . GLN A 1 234 ? 27.576 -15.265 -25.463 1.00 80.56 234 GLN A CA 1
ATOM 1792 C C . GLN A 1 234 ? 28.196 -16.614 -25.077 1.00 80.56 234 GLN A C 1
ATOM 1794 O O . GLN A 1 234 ? 27.970 -17.601 -25.768 1.00 80.56 234 GLN A O 1
ATOM 1799 N N . GLU A 1 235 ? 28.959 -16.663 -23.981 1.00 80.94 235 GLU A N 1
ATOM 1800 C CA . GLU A 1 235 ? 29.556 -17.894 -23.441 1.00 80.94 235 GLU A CA 1
ATOM 1801 C C . GLU A 1 235 ? 28.485 -18.902 -22.991 1.00 80.94 235 GLU A C 1
ATOM 1803 O O . GLU A 1 235 ? 28.658 -20.112 -23.121 1.00 80.94 235 GLU A O 1
ATOM 1808 N N . HIS A 1 236 ? 27.337 -18.399 -22.530 1.00 82.50 236 HIS A N 1
ATOM 1809 C CA . HIS A 1 236 ? 26.212 -19.202 -22.065 1.00 82.50 236 HIS A CA 1
ATOM 1810 C C . HIS A 1 236 ? 24.934 -18.829 -22.836 1.00 82.50 236 HIS A C 1
ATOM 1812 O O . HIS A 1 236 ? 23.996 -18.262 -22.265 1.00 82.50 236 HIS A O 1
ATOM 1818 N N . PRO A 1 237 ? 24.862 -19.140 -24.143 1.00 81.00 237 PRO A N 1
ATOM 1819 C CA . PRO A 1 237 ? 23.759 -18.701 -24.983 1.00 81.00 237 PRO A CA 1
ATOM 1820 C C . PRO A 1 237 ? 22.439 -19.312 -24.502 1.00 81.00 237 PRO A C 1
ATOM 1822 O O . PRO A 1 237 ? 22.368 -20.501 -24.183 1.00 81.00 237 PRO A O 1
ATOM 1825 N N . ARG A 1 238 ? 21.375 -18.498 -24.496 1.00 80.56 238 ARG A N 1
ATOM 1826 C CA . ARG A 1 238 ? 20.019 -18.865 -24.033 1.00 80.56 238 ARG A CA 1
ATOM 1827 C C . ARG A 1 238 ? 19.926 -19.246 -22.547 1.00 80.56 238 ARG A C 1
ATOM 1829 O O . ARG A 1 238 ? 18.919 -19.815 -22.139 1.00 80.56 238 ARG A O 1
ATOM 1836 N N . LYS A 1 239 ? 20.945 -18.942 -21.738 1.00 84.62 239 LYS A N 1
ATOM 1837 C CA . LYS A 1 239 ? 20.915 -19.138 -20.284 1.00 84.62 239 LYS A CA 1
ATOM 1838 C C . LYS A 1 239 ? 20.933 -17.791 -19.571 1.00 84.62 239 LYS A C 1
ATOM 1840 O O . LYS A 1 239 ? 21.771 -16.941 -19.865 1.00 84.62 239 LYS A O 1
ATOM 1845 N N . ILE A 1 240 ? 20.029 -17.635 -18.611 1.00 87.69 240 ILE A N 1
ATOM 1846 C CA . ILE A 1 240 ? 20.041 -16.525 -17.659 1.00 87.69 240 ILE A CA 1
ATOM 1847 C C . ILE A 1 240 ? 20.940 -16.936 -16.492 1.00 87.69 240 ILE A C 1
ATOM 1849 O O . ILE A 1 240 ? 20.777 -18.020 -15.935 1.00 87.69 240 ILE A O 1
ATOM 1853 N N . GLN A 1 241 ? 21.911 -16.092 -16.154 1.00 87.38 241 GLN A N 1
ATOM 1854 C CA . GLN A 1 241 ? 22.774 -16.266 -14.989 1.00 87.38 241 GLN A CA 1
ATOM 1855 C C . GLN A 1 241 ? 22.335 -15.276 -13.916 1.00 87.38 241 GLN A C 1
ATOM 1857 O O . GLN A 1 241 ? 22.440 -14.069 -14.119 1.00 87.38 241 GLN A O 1
ATOM 1862 N N . GLU A 1 242 ? 21.860 -15.782 -12.786 1.00 89.12 242 GLU A N 1
ATOM 1863 C CA . GLU A 1 242 ? 21.396 -14.975 -11.661 1.00 89.12 242 GLU A CA 1
ATOM 1864 C C . GLU A 1 242 ? 22.350 -15.123 -10.473 1.00 89.12 242 GLU A C 1
ATOM 1866 O O . GLU A 1 242 ? 22.798 -16.224 -10.143 1.00 89.12 242 GLU A O 1
ATOM 1871 N N . ARG A 1 243 ? 22.670 -14.005 -9.824 1.00 86.94 243 ARG A N 1
ATOM 1872 C CA . ARG A 1 243 ? 23.424 -13.959 -8.573 1.00 86.94 243 ARG A CA 1
ATOM 1873 C C . ARG A 1 243 ? 22.762 -12.953 -7.638 1.00 86.94 243 ARG A C 1
ATOM 1875 O O . ARG A 1 243 ? 22.789 -11.760 -7.918 1.00 86.94 243 ARG A O 1
ATOM 1882 N N . ALA A 1 244 ? 22.229 -13.425 -6.515 1.00 81.00 244 ALA A N 1
ATOM 1883 C CA . ALA A 1 244 ? 21.830 -12.554 -5.414 1.00 81.00 244 ALA A CA 1
ATOM 1884 C C . ALA A 1 244 ? 23.076 -12.076 -4.654 1.00 81.00 244 ALA A C 1
ATOM 1886 O O . ALA A 1 244 ? 23.939 -12.884 -4.288 1.00 81.00 244 ALA A O 1
ATOM 1887 N N . GLU A 1 245 ? 23.186 -10.773 -4.420 1.00 73.38 245 GLU A N 1
ATOM 1888 C CA . GLU A 1 245 ? 24.194 -10.223 -3.522 1.00 73.38 245 GLU A CA 1
ATOM 1889 C C . GLU A 1 245 ? 23.731 -10.449 -2.079 1.00 73.38 245 GLU A C 1
ATOM 1891 O O . GLU A 1 245 ? 22.609 -10.110 -1.704 1.00 73.38 245 GLU A O 1
ATOM 1896 N N . LYS A 1 246 ? 24.573 -11.081 -1.254 1.00 59.16 246 LYS A N 1
ATOM 1897 C CA . LYS A 1 246 ? 24.274 -11.223 0.176 1.00 59.16 246 LYS A CA 1
ATOM 1898 C C . LYS A 1 246 ? 24.335 -9.834 0.800 1.00 59.16 246 LYS A C 1
ATOM 1900 O O . LYS A 1 246 ? 25.368 -9.178 0.679 1.00 59.16 246 LYS A O 1
ATOM 1905 N N . GLU A 1 247 ? 23.277 -9.418 1.495 1.00 52.81 247 GLU A N 1
ATOM 1906 C CA . GLU A 1 247 ? 23.316 -8.214 2.325 1.00 52.81 247 GLU A CA 1
ATOM 1907 C C . GLU A 1 247 ? 24.497 -8.310 3.291 1.00 52.81 247 GLU A C 1
ATOM 1909 O O . GLU A 1 247 ? 24.524 -9.128 4.216 1.00 52.81 247 GLU A O 1
ATOM 1914 N N . ASN A 1 248 ? 25.501 -7.472 3.063 1.00 42.72 248 ASN A N 1
ATOM 1915 C CA . ASN A 1 248 ? 26.574 -7.293 4.012 1.00 42.72 248 ASN A CA 1
ATOM 1916 C C . ASN A 1 248 ? 25.991 -6.426 5.135 1.00 42.72 248 ASN A C 1
ATOM 1918 O O . ASN A 1 248 ? 25.857 -5.215 4.972 1.00 42.72 248 ASN A O 1
ATOM 1922 N N . LYS A 1 249 ? 25.597 -7.034 6.263 1.00 42.16 249 LYS A N 1
ATOM 1923 C CA . LYS A 1 249 ? 25.270 -6.306 7.503 1.00 42.16 249 LYS A CA 1
ATOM 1924 C C . LYS A 1 249 ? 26.550 -5.671 8.064 1.00 42.16 249 LYS A C 1
ATOM 1926 O O . LYS A 1 249 ? 27.106 -6.136 9.053 1.00 42.16 249 LYS A O 1
ATOM 1931 N N . GLY A 1 250 ? 27.060 -4.653 7.378 1.00 39.41 250 GLY A N 1
ATOM 1932 C CA . GLY A 1 250 ? 28.224 -3.870 7.765 1.00 39.41 250 GLY A CA 1
ATOM 1933 C C . GLY A 1 250 ? 27.786 -2.587 8.460 1.00 39.41 250 GLY A C 1
ATOM 1934 O O . GLY A 1 250 ? 27.212 -1.717 7.819 1.00 39.41 250 GLY A O 1
ATOM 1935 N N . ASN A 1 251 ? 28.045 -2.521 9.768 1.00 38.03 251 ASN A N 1
ATOM 1936 C CA . ASN A 1 251 ? 28.052 -1.360 10.664 1.00 38.03 251 ASN A CA 1
ATOM 1937 C C . ASN A 1 251 ? 27.371 -0.070 10.179 1.00 38.03 251 ASN A C 1
ATOM 1939 O O . ASN A 1 251 ? 27.945 0.733 9.445 1.00 38.03 251 ASN A O 1
ATOM 1943 N N . GLN A 1 252 ? 26.207 0.197 10.764 1.00 38.12 252 GLN A N 1
ATOM 1944 C CA . GLN A 1 252 ? 25.630 1.529 10.849 1.00 38.12 252 GLN A CA 1
ATOM 1945 C C . GLN A 1 252 ? 26.532 2.408 11.733 1.00 38.12 252 GLN A C 1
ATOM 1947 O O . GLN A 1 252 ? 26.455 2.376 12.959 1.00 38.12 252 GLN A O 1
ATOM 1952 N N . LEU A 1 253 ? 27.439 3.160 11.108 1.00 38.97 253 LEU A N 1
ATOM 1953 C CA . LEU A 1 253 ? 28.123 4.277 11.754 1.00 38.97 253 LEU A CA 1
ATOM 1954 C C . LEU A 1 253 ? 27.107 5.415 11.901 1.00 38.97 253 LEU A C 1
ATOM 1956 O O . LEU A 1 253 ? 26.698 6.029 10.917 1.00 38.97 253 LEU A O 1
ATOM 1960 N N . LEU A 1 254 ? 26.673 5.654 13.139 1.00 37.03 254 LEU A N 1
ATOM 1961 C CA . LEU A 1 254 ? 25.929 6.852 13.521 1.00 37.03 254 LEU A CA 1
ATOM 1962 C C . LEU A 1 254 ? 26.778 8.099 13.198 1.00 37.03 254 LEU A C 1
ATOM 1964 O O . LEU A 1 254 ? 27.978 8.093 13.492 1.00 37.03 254 LEU A O 1
ATOM 1968 N N . PRO A 1 255 ? 26.202 9.172 12.628 1.00 39.28 255 PRO A N 1
ATOM 1969 C CA . PRO A 1 255 ? 26.907 10.443 12.518 1.00 39.28 255 PRO A CA 1
ATOM 1970 C C . PRO A 1 255 ? 27.120 11.052 13.918 1.00 39.28 255 PRO A C 1
ATOM 1972 O O . PRO A 1 255 ? 26.283 10.854 14.804 1.00 39.28 255 PRO A O 1
ATOM 1975 N N . PRO A 1 256 ? 28.226 11.784 14.147 1.00 36.44 256 PRO A N 1
ATOM 1976 C CA . PRO A 1 256 ? 28.459 12.459 15.415 1.00 36.44 256 PRO A CA 1
ATOM 1977 C C . PRO A 1 256 ? 27.421 13.567 15.614 1.00 36.44 256 PRO A C 1
ATOM 1979 O O . PRO A 1 256 ? 27.136 14.341 14.699 1.00 36.44 256 PRO A O 1
ATOM 1982 N N . ALA A 1 257 ? 26.865 13.624 16.822 1.00 40.19 257 ALA A N 1
ATOM 1983 C CA . ALA A 1 257 ? 26.032 14.728 17.268 1.00 40.19 257 ALA A CA 1
ATOM 1984 C C . ALA A 1 257 ? 26.872 16.012 17.339 1.00 40.19 257 ALA A C 1
ATOM 1986 O O . ALA A 1 257 ? 27.930 16.011 17.969 1.00 40.19 257 ALA A O 1
ATOM 1987 N N . ASN A 1 258 ? 26.375 17.079 16.716 1.00 46.19 258 ASN A N 1
ATOM 1988 C CA . ASN A 1 258 ? 26.731 18.467 17.005 1.00 46.19 258 ASN A CA 1
ATOM 1989 C C . ASN A 1 258 ? 25.440 19.235 17.271 1.00 46.19 258 ASN A C 1
ATOM 1991 O O . ASN A 1 258 ? 24.490 19.041 16.478 1.00 46.19 258 ASN A O 1
#

Organism: Chelonia mydas (NCBI:txid8469)

Sequence (258 aa):
MVLTHLKVQPGESITVKGMVLLDAKSFALNMGRAGSDLALHFNPRFESHGDTRIIICNSLQGGEWGEEQREPDFPFQPGQDAQGSVLSADKCVPLGSCGCDYNGHYYKPSEEFWDDENCHSRCSCDSSLGTVVCRKTSCKAKERCSVVNGVRGCHTISYSTCIGTGDPHYTTFDGKKYDFMGTCIYQFAALCSEDPTLTPFNVKVENNNRGSKAVSFTKRVTLEVYNVTISLSQEHPRKIQERAEKENKGNQLLPPAN

Nearest PDB structures (foldseek):
  6e20-assembly1_A  TM=9.469E-01  e=1.174E-06  Danio rerio
  3wud-assembly1_A-2  TM=9.550E-01  e=4.495E-06  Xenopus laevis
  1a78-assembly1_B  TM=9.540E-01  e=3.850E-06  Rhinella arenarum
  3m2m-assembly1_A  TM=7.973E-01  e=3.226E-07  Rattus norvegicus
  3dui-assembly1_B  TM=7.907E-01  e=8.175E-07  Gallus gallus

Solvent-accessible surface area (backbone atoms only — not comparable to full-atom values): 15727 Å² total; per-residue (Å²): 140,86,88,74,90,80,86,77,57,92,84,62,82,66,78,52,78,48,72,40,50,76,83,55,36,54,55,77,52,78,42,67,51,88,95,38,32,27,77,33,38,42,33,44,22,52,58,41,98,90,40,65,48,32,29,36,40,32,36,28,54,89,68,42,75,54,76,78,40,79,40,70,83,58,93,74,53,65,68,36,82,45,80,53,75,86,85,66,83,101,54,97,69,60,66,66,69,29,46,13,69,55,96,94,39,82,35,50,52,65,39,70,49,65,80,46,88,67,39,44,31,45,29,30,18,39,16,86,75,46,35,71,51,71,43,82,52,64,53,55,92,65,35,39,54,45,70,59,97,88,43,77,43,67,40,75,75,68,86,73,66,65,46,78,68,59,54,36,40,35,30,40,62,89,66,51,72,50,76,55,94,58,66,54,77,39,82,74,48,60,66,91,70,87,57,85,89,56,83,66,40,42,31,37,38,28,24,41,60,71,93,42,97,87,48,36,41,71,43,33,40,37,40,39,42,91,62,29,40,41,34,41,36,64,94,44,70,99,43,83,46,78,42,75,62,77,82,74,91,69,77,87,77,77,80,84,90,128

=== Feature glossary ===
The record interleaves many kinds of information about one protein. Here is each kind framed as the question it answers.

Q: What are the backbone torsion angles?
A: φ (phi) and ψ (psi) are the two rotatable backbone dihedrals per residue: φ is the C(i-1)–N–Cα–C torsion, ψ is the N–Cα–C–N(i+1) torsion, both in degrees on (−180°, 180°]. α-helical residues cluster near (−60°, −45°); β-strand residues near (−120°, +130°). A Ramachandran plot is simply a scatter of (φ, ψ) for every residue.

Q: What is the amino-acid chain?
A: This is the polypeptide sequence — one letter per residue, N-terminus first. Length ranges from a few dozen residues for small domains to over a thousand for large multi-domain proteins.

Q: How mobile is each atom in the crystal?
A: For experimental (PDB) structures, the B-factor (temperature factor) quantifies the positional spread of each atom in the crystal — a combination of thermal vibration and static disorder — in units of Å². High B-factors mark flexible loops or poorly resolved regions; low B-factors mark the rigid, well-ordered core.

Q: Are the domains correctly placed relative to each other?
A: Predicted Aligned Error (PAE) is an AlphaFold confidence matrix: entry (i, j) is the expected error in the position of residue j, in ångströms, when the prediction is superimposed on the true structure at residue i. Low PAE within a block of residues means that block is internally rigid and well-predicted; high PAE between two blocks means their relative placement is uncertain even if each block individually is confident.

Q: How confident is the AlphaFold model at each residue?
A: pLDDT is the predicted lDDT-Cα score: AlphaFold's confidence that the local environment of each residue (all inter-atomic distances within 15 Å) is correctly placed. It is a per-residue number between 0 and 100, with higher meaning more reliable.

Q: What family and function is it annotated with?
A: Functional annotations link the protein to curated databases. InterPro entries identify conserved domains and families by matching the sequence against member-database signatures (Pfam, PROSITE, CDD, …). Gene Ontology (GO) terms describe molecular function, biological process, and cellular component in a controlled vocabulary. CATH places the structure in a hierarchical fold classification (Class/Architecture/Topology/Homologous-superfamily). The organism is the source species.

Q: How big and how compact is the whole molecule?
A: Three whole-structure scalars: the radius of gyration (RMS distance of Cα from centroid, in Å), the count of Cα–Cα contacts (pairs closer than 8 Å and separated by more than four residues in sequence — i.e. tertiary, not local, contacts), and the bounding-box dimensions. Together they distinguish compact globular folds from extended fibres or disordered chains.

Q: What known structures does this most resemble?
A: The Foldseek neighbor list gives the closest experimentally determined structures in the PDB, ranked by structural alignment. TM-score near 1 means near-identical fold; near 0.3 means only rough topology match. This is how one finds what a novel AlphaFold prediction most resembles in the solved-structure universe.

Q: Which residues are buried vs exposed?
A: SASA measures how much of the protein is reachable by solvent. It is computed by rolling a water-sized probe over the atomic surface and summing the exposed area (Å²). Per-residue SASA distinguishes core (buried, low SASA) from surface (exposed, high SASA) residues; total SASA is a whole-molecule size measure.

Q: Which residues are in helices, strands, or loops?
A: Eight-state secondary structure (DSSP): H is the canonical α-helix, G the tighter 3₁₀-helix, I the wider π-helix; E/B are β-structure, T and S are turns and bends, and '-' is everything else. DSSP derives these from the pattern of main-chain N–H···O=C hydrogen bonds, not from the sequence.

Q: Where is each backbone atom in 3D?
A: Structure coordinates are given as an mmCIF _atom_site loop: one row per atom with element, residue name, chain id, sequence number, and x/y/z position in Å. Only the four main-chain atoms per residue are included here; side chains are omitted to keep the record compact.

Q: What if only a Cα trace is available?
A: Three-state secondary structure (P-SEA) collapses the eight DSSP classes into helix (a), strand (b), and coil (c). P-SEA assigns these from Cα geometry alone — distances and angles — without requiring backbone oxygens, so it works on any Cα trace.

Q: What do the rendered images show?
A: The six renders are orthographic views along the three Cartesian axes in both directions. Representation (cartoon, sticks, or surface) and color scheme (sequence-rainbow or by-chain) vary across proteins so the training set covers all the common visualization conventions.

Q: What does the local fold look like, residue by residue?
A: Foldseek's 3Di representation compresses backbone geometry into a per-residue letter drawn from a learned twenty-state alphabet. It captures the tertiary interaction pattern around each residue — which residues are packed against it in space, regardless of where they are in sequence.

Q: What do the diagnostic plots show?
A: The contact map is a binary N×N matrix image: pixel (i, j) is dark where Cα_i and Cα_j are within 8 Å and |i−j|>4. Because the |i−j|>4 filter removes local helical contacts, off-diagonal stripes parallel to the main diagonal indicate parallel β-sheets; stripes perpendicular to it indicate antiparallel β-sheets. The Ramachandran plot scatters every residue's (φ, ψ) pair against the sterically allowed regions. The PAE heatmap renders the predicted-aligned-error matrix.